Protein AF-A0A838DHP2-F1 (afdb_monomer)

pLDDT: mean 85.51, std 14.96, range [31.23, 98.62]

Foldseek 3Di:
DDAQLRVLLVCLQPVLVVQCVCVVVVNHPVLSNVLSVVLNVLLVCCCVPPVVNSSVRSSVSVCCLVPLQVVLQVVLVVCVVVVNLVVSLVSLVVCCNSDVPPSSVVVNVLSVQVVVCVVVVHDRDDDPPPPPDCPDPQDPDPLVLLVVLLVLLVVLQVQLCVQPHLQDVVSCVVQQWQALCCCVPVVPLCSLQRQLSRARDDVQSVVQNVLSVVLVSVLCSWQNNVLSNVQLRQLSSQLSVVQSVCVVVVNDDDGTGHHSQSSSLLSLLLLLLLLVVVCVPPVSVVSNVVSVVVLVVVLVVQVVHPPRDPSSNVSSNNSSNVSSVVGHTDPPPPD

Mean predicted aligned error: 9.08 Å

Secondary structure (DSSP, 8-state):
---HHHHHHHHHHHHHHHHHHHHHTTSS-TTHHHHHHHHHHHHHHHHHH-GGGHHHHHHHHHHHHHHHHHHHHHHHHHHHHTT-HHHHHHHHHHHHTT---HHHHHHHHHHHHHHHHHHTTPPPPPPTT-SS-----------HHHHHHHHHHHHHHHHHHHTT-TT-HHHHHHHT-B-HHHHHHH--TTHHHHGGG--SSHHHHHHHHHHHHHHHHHHHHHH-HHHHHHHHHHHHHHHHHHHHHHHHTTS---S-B--SHHHHHHHHHHHHHHHHTTTTSHHHHHHHHHHHHHHHHHHHHHHHSTT--HHHHHHHHHHHHHHHHH-PPPP----

Structure (mmCIF, N/CA/C/O backbone):
data_AF-A0A838DHP2-F1
#
_entry.id   AF-A0A838DHP2-F1
#
loop_
_atom_site.group_PDB
_atom_site.id
_atom_site.type_symbol
_atom_site.label_atom_id
_atom_site.label_alt_id
_atom_site.label_comp_id
_atom_site.label_asym_id
_atom_site.label_entity_id
_atom_site.label_seq_id
_atom_site.pdbx_PDB_ins_code
_atom_site.Cartn_x
_atom_site.Cartn_y
_atom_site.Cartn_z
_atom_site.occupancy
_atom_site.B_iso_or_equiv
_atom_site.auth_seq_id
_atom_site.auth_comp_id
_atom_site.auth_asym_id
_atom_site.auth_atom_id
_atom_site.pdbx_PDB_model_num
ATOM 1 N N . MET A 1 1 ? 10.747 18.864 -8.405 1.00 61.59 1 MET A N 1
ATOM 2 C CA . MET A 1 1 ? 9.986 17.702 -7.899 1.00 61.59 1 MET A CA 1
ATOM 3 C C . MET A 1 1 ? 10.652 17.191 -6.630 1.00 61.59 1 MET A C 1
ATOM 5 O O . MET A 1 1 ? 11.871 17.285 -6.558 1.00 61.59 1 MET A O 1
ATOM 9 N N . LEU A 1 2 ? 9.879 16.740 -5.637 1.00 76.69 2 LEU A N 1
ATOM 10 C CA . LEU A 1 2 ? 10.396 16.391 -4.308 1.00 76.69 2 LEU A CA 1
ATOM 11 C C . LEU A 1 2 ? 10.793 14.913 -4.236 1.00 76.69 2 LEU A C 1
ATOM 13 O O . LEU A 1 2 ? 10.072 14.064 -4.752 1.00 76.69 2 LEU A O 1
ATOM 17 N N . ASP A 1 3 ? 11.908 14.594 -3.582 1.00 83.81 3 ASP A N 1
ATOM 18 C CA . ASP A 1 3 ? 12.225 13.203 -3.244 1.00 83.81 3 ASP A CA 1
ATOM 19 C C . ASP A 1 3 ? 11.408 12.711 -2.027 1.00 83.81 3 ASP A C 1
ATOM 21 O O . ASP A 1 3 ? 10.765 13.488 -1.315 1.00 83.81 3 ASP A O 1
ATOM 25 N N . LEU A 1 4 ? 11.423 11.398 -1.770 1.00 81.25 4 LEU A N 1
ATOM 26 C CA . LEU A 1 4 ? 10.643 10.796 -0.682 1.00 81.25 4 LEU A CA 1
ATOM 27 C C . LEU A 1 4 ? 11.033 11.338 0.706 1.00 81.25 4 LEU A C 1
ATOM 29 O O . LEU A 1 4 ? 10.176 11.488 1.578 1.00 81.25 4 LEU A O 1
ATOM 33 N N . ASN A 1 5 ? 12.312 11.660 0.910 1.00 88.31 5 ASN A N 1
ATOM 34 C CA . ASN A 1 5 ? 12.798 12.233 2.160 1.00 88.31 5 ASN A CA 1
ATOM 35 C C . ASN A 1 5 ? 12.225 13.649 2.349 1.00 88.31 5 ASN A C 1
ATOM 37 O O . ASN A 1 5 ? 11.669 13.963 3.396 1.00 88.31 5 ASN A O 1
ATOM 41 N N . GLN A 1 6 ? 12.257 14.490 1.319 1.00 87.88 6 GLN A N 1
ATOM 42 C CA . GLN A 1 6 ? 11.676 15.832 1.343 1.00 87.88 6 GLN A CA 1
ATOM 43 C C . GLN A 1 6 ? 10.161 15.803 1.579 1.00 87.88 6 GLN A C 1
ATOM 45 O O . GLN A 1 6 ? 9.651 16.609 2.357 1.00 87.88 6 GLN A O 1
ATOM 50 N N . ILE A 1 7 ? 9.444 14.856 0.967 1.00 84.94 7 ILE A N 1
ATOM 51 C CA . ILE A 1 7 ? 7.996 14.692 1.166 1.00 84.94 7 ILE A CA 1
ATOM 52 C C . ILE A 1 7 ? 7.688 14.299 2.611 1.00 84.94 7 ILE A C 1
ATOM 54 O O . ILE A 1 7 ? 6.829 14.913 3.245 1.00 84.94 7 ILE A O 1
ATOM 58 N N . PHE A 1 8 ? 8.396 13.313 3.166 1.00 88.88 8 PHE A N 1
ATOM 59 C CA . PHE A 1 8 ? 8.192 12.918 4.559 1.00 88.88 8 PHE A CA 1
ATOM 60 C C . PHE A 1 8 ? 8.534 14.029 5.540 1.00 88.88 8 PHE A C 1
ATOM 62 O O . PHE A 1 8 ? 7.794 14.223 6.504 1.00 88.88 8 PHE A O 1
ATOM 69 N N . LEU A 1 9 ? 9.585 14.800 5.265 1.00 91.06 9 LEU A N 1
ATOM 70 C CA . LEU A 1 9 ? 9.921 15.969 6.065 1.00 91.06 9 LEU A CA 1
ATOM 71 C C . LEU A 1 9 ? 8.807 17.022 6.013 1.00 91.06 9 LEU A C 1
ATOM 73 O O . LEU A 1 9 ? 8.403 17.537 7.052 1.00 91.06 9 LEU A O 1
ATOM 77 N N . LEU A 1 10 ? 8.279 17.313 4.821 1.00 89.31 10 LEU A N 1
ATOM 78 C CA . LEU A 1 10 ? 7.192 18.273 4.631 1.00 89.31 10 LEU A CA 1
ATOM 79 C C . LEU A 1 10 ? 5.933 17.841 5.394 1.00 89.31 10 LEU A C 1
ATOM 81 O O . LEU A 1 10 ? 5.343 18.641 6.119 1.00 89.31 10 LEU A O 1
ATOM 85 N N . ILE A 1 11 ? 5.549 16.567 5.279 1.00 86.88 11 ILE A N 1
ATOM 86 C CA . ILE A 1 11 ? 4.404 15.998 5.999 1.00 86.88 11 ILE A CA 1
ATOM 87 C C . ILE A 1 11 ? 4.631 16.077 7.515 1.00 86.88 11 ILE A C 1
ATOM 89 O O . ILE A 1 11 ? 3.736 16.516 8.240 1.00 86.88 11 ILE A O 1
ATOM 93 N N . ALA A 1 12 ? 5.819 15.695 7.991 1.00 91.19 12 ALA A N 1
ATOM 94 C CA . ALA A 1 12 ? 6.177 15.716 9.408 1.00 91.19 12 ALA A CA 1
ATOM 95 C C . ALA A 1 12 ? 6.344 17.134 9.977 1.00 91.19 12 ALA A C 1
ATOM 97 O O . ALA A 1 12 ? 6.248 17.312 11.186 1.00 91.19 12 ALA A O 1
ATOM 98 N N . ALA A 1 13 ? 6.549 18.150 9.140 1.00 91.62 13 ALA A N 1
ATOM 99 C CA . ALA A 1 13 ? 6.559 19.546 9.562 1.00 91.62 13 ALA A CA 1
ATOM 100 C C . ALA A 1 13 ? 5.143 20.145 9.566 1.00 91.62 13 ALA A C 1
ATOM 102 O O . ALA A 1 13 ? 4.687 20.688 10.573 1.00 91.62 13 ALA A O 1
ATOM 103 N N . ILE A 1 14 ? 4.414 20.019 8.453 1.00 90.94 14 ILE A N 1
ATOM 104 C CA . ILE A 1 14 ? 3.120 20.683 8.257 1.00 90.94 14 ILE A CA 1
ATOM 105 C C . ILE A 1 14 ? 2.018 20.021 9.084 1.00 90.94 14 ILE A C 1
ATOM 107 O O . ILE A 1 14 ? 1.252 20.714 9.752 1.00 90.94 14 ILE A O 1
ATOM 111 N N . SER A 1 15 ? 1.910 18.689 9.057 1.00 89.00 15 SER A N 1
ATOM 112 C CA . SER A 1 15 ? 0.785 18.000 9.697 1.00 89.00 15 SER A CA 1
ATOM 113 C C . SER A 1 15 ? 0.759 18.204 11.221 1.00 89.00 15 SER A C 1
ATOM 115 O O . SER A 1 15 ? -0.310 18.554 11.735 1.00 89.00 15 SER A O 1
ATOM 117 N N . PRO A 1 16 ? 1.884 18.081 11.954 1.00 89.12 16 PRO A N 1
ATOM 118 C CA . PRO A 1 16 ? 1.925 18.412 13.375 1.00 89.12 16 PRO A CA 1
ATOM 119 C C . PRO A 1 16 ? 1.721 19.901 13.653 1.00 89.12 16 PRO A C 1
ATOM 121 O O . PRO A 1 16 ? 1.050 20.232 14.626 1.00 89.12 16 PRO A O 1
ATOM 124 N N . ALA A 1 17 ? 2.228 20.807 12.807 1.00 90.38 17 ALA A N 1
ATOM 1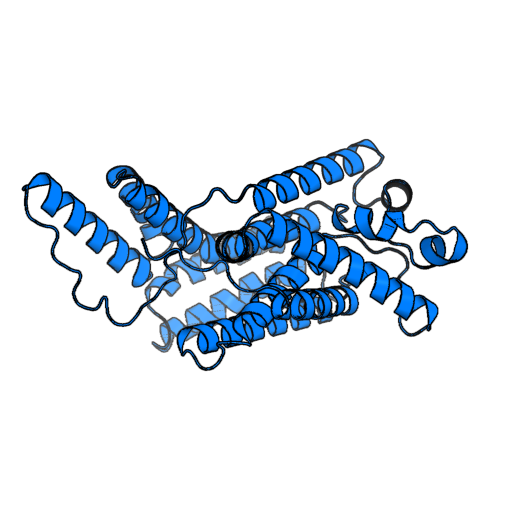25 C CA . ALA A 1 17 ? 2.019 22.247 12.979 1.00 90.38 17 ALA A CA 1
ATOM 126 C C . ALA A 1 17 ? 0.536 22.637 12.849 1.00 90.38 17 ALA A C 1
ATOM 128 O O . ALA A 1 17 ? 0.009 23.365 13.693 1.00 90.38 17 ALA A O 1
ATOM 129 N N . ILE A 1 18 ? -0.170 22.092 11.851 1.00 88.31 18 ILE A N 1
ATOM 130 C CA . ILE A 1 18 ? -1.622 22.267 11.703 1.00 88.31 18 ILE A CA 1
ATOM 131 C C . ILE A 1 18 ? -2.346 21.709 12.927 1.00 88.31 18 ILE A C 1
ATOM 133 O O . ILE A 1 18 ? -3.234 22.365 13.468 1.00 88.31 18 ILE A O 1
ATOM 137 N N . LEU A 1 19 ? -1.969 20.514 13.388 1.00 86.50 19 LEU A N 1
ATOM 138 C CA . LEU A 1 19 ? -2.592 19.904 14.558 1.00 86.50 19 LEU A CA 1
ATOM 139 C C . LEU A 1 19 ? -2.368 20.744 15.822 1.00 86.50 19 LEU A C 1
ATOM 141 O O . LEU A 1 19 ? -3.307 20.968 16.586 1.00 86.50 19 LEU A O 1
ATOM 145 N N . LEU A 1 20 ? -1.154 21.262 16.014 1.00 88.44 20 LEU A N 1
ATOM 146 C CA . LEU A 1 20 ? -0.812 22.166 17.107 1.00 88.44 20 LEU A CA 1
ATOM 147 C C . LEU A 1 20 ? -1.677 23.432 17.050 1.00 88.44 20 LEU A C 1
ATOM 149 O O . LEU A 1 20 ? -2.305 23.788 18.048 1.00 88.44 20 LEU A O 1
ATOM 153 N N . PHE A 1 21 ? -1.816 24.042 15.872 1.00 88.50 21 PHE A N 1
ATOM 154 C CA . PHE A 1 21 ? -2.692 25.194 15.661 1.00 88.50 21 PHE A CA 1
ATOM 155 C C . PHE A 1 21 ? -4.169 24.880 15.960 1.00 88.50 21 PHE A C 1
ATOM 157 O O . PHE A 1 21 ? -4.837 25.634 16.671 1.00 88.50 21 PHE A O 1
ATOM 164 N N . GLN A 1 22 ? -4.680 23.733 15.499 1.00 85.69 22 GLN A N 1
ATOM 165 C CA . GLN A 1 22 ? -6.046 23.283 15.792 1.00 85.69 22 GLN A CA 1
ATOM 166 C C . GLN A 1 22 ? -6.271 23.071 17.291 1.00 85.69 22 GLN A C 1
ATOM 168 O O . GLN A 1 22 ? -7.336 23.419 17.805 1.00 85.69 22 GLN A O 1
ATOM 173 N N . THR A 1 23 ? -5.281 22.536 18.014 1.00 87.06 23 THR A N 1
ATOM 174 C CA . THR A 1 23 ? -5.397 22.398 19.470 1.00 87.06 23 THR A CA 1
ATOM 175 C C . THR A 1 23 ? -5.430 23.751 20.173 1.00 87.06 23 THR A C 1
ATOM 177 O O . THR A 1 23 ? -6.076 23.880 21.211 1.00 87.06 23 THR A O 1
ATOM 180 N N . TRP A 1 24 ? -4.730 24.761 19.649 1.00 86.00 24 TRP A N 1
ATOM 181 C CA . TRP A 1 24 ? -4.715 26.101 20.231 1.00 86.00 24 TRP A CA 1
ATOM 182 C C . TRP A 1 24 ? -6.053 26.812 20.020 1.00 86.00 24 TRP A C 1
ATOM 184 O O . TRP A 1 24 ? -6.579 27.406 20.956 1.00 86.00 24 TRP A O 1
ATOM 194 N N . ARG A 1 25 ? -6.670 26.623 18.847 1.00 89.00 25 ARG A N 1
ATOM 195 C CA . ARG A 1 25 ? -8.035 27.081 18.538 1.00 89.00 25 ARG A CA 1
ATOM 196 C C . ARG A 1 25 ? -9.155 26.295 19.233 1.00 89.00 25 ARG A C 1
ATOM 198 O O . ARG A 1 25 ? -10.323 26.580 18.996 1.00 89.00 25 ARG A O 1
ATOM 205 N N . GLY A 1 26 ? -8.830 25.283 20.038 1.00 83.94 26 GLY A N 1
ATOM 206 C CA . GLY A 1 26 ? -9.820 24.421 20.695 1.00 83.94 26 GLY A CA 1
ATOM 207 C C . GLY A 1 26 ? -10.569 23.467 19.751 1.00 83.94 26 GLY A C 1
ATOM 208 O O . GLY A 1 26 ? -11.473 22.765 20.192 1.00 83.94 26 GLY A O 1
ATOM 209 N N . ALA A 1 27 ? -10.184 23.398 18.472 1.00 77.44 27 ALA A N 1
ATOM 210 C CA . ALA A 1 27 ? -10.787 22.514 17.471 1.00 77.44 27 ALA A CA 1
ATOM 211 C C . ALA A 1 27 ? -10.293 21.058 17.579 1.00 77.44 27 ALA A C 1
ATOM 213 O O . ALA A 1 27 ? -10.953 20.134 17.106 1.00 77.44 27 ALA A O 1
ATOM 214 N N . ALA A 1 28 ? -9.136 20.845 18.210 1.00 75.88 28 ALA A N 1
ATOM 215 C CA . ALA A 1 28 ? -8.575 19.532 18.498 1.00 75.88 28 ALA A CA 1
ATOM 216 C C . ALA A 1 28 ? -8.224 19.400 19.984 1.00 75.88 28 ALA A C 1
ATOM 218 O O . ALA A 1 28 ? -7.994 20.381 20.691 1.00 75.88 28 ALA A O 1
ATOM 219 N N . SER A 1 29 ? -8.177 18.161 20.469 1.00 75.56 29 SER A N 1
ATOM 220 C CA . SER A 1 29 ? -7.963 17.902 21.889 1.00 75.56 29 SER A CA 1
ATOM 221 C C . SER A 1 29 ? -6.569 18.356 22.366 1.00 75.56 29 SER A C 1
ATOM 223 O O . SER A 1 29 ? -5.582 18.042 21.696 1.00 75.56 29 SER A O 1
ATOM 225 N N . PRO A 1 30 ? -6.443 18.990 23.552 1.00 78.75 30 PRO A N 1
ATOM 226 C CA . PRO A 1 30 ? -5.178 19.536 24.059 1.00 78.75 30 PRO A CA 1
ATOM 227 C C . PRO A 1 30 ? -4.023 18.534 24.157 1.00 78.75 30 PRO A C 1
ATOM 229 O O . PRO A 1 30 ? -2.866 18.922 24.057 1.00 78.75 30 PRO A O 1
ATOM 232 N N . HIS A 1 31 ? -4.310 17.238 24.306 1.00 75.56 31 HIS A N 1
ATOM 233 C CA . HIS A 1 31 ? -3.274 16.202 24.364 1.00 75.56 31 HIS A CA 1
ATOM 234 C C . HIS A 1 31 ? -2.469 16.037 23.074 1.00 75.56 31 HIS A C 1
ATOM 236 O O . HIS A 1 31 ? -1.385 15.468 23.108 1.00 75.56 31 HIS A O 1
ATOM 242 N N . TRP A 1 32 ? -2.975 16.517 21.936 1.00 78.94 32 TRP A N 1
ATOM 243 C CA . TRP A 1 32 ? -2.216 16.487 20.691 1.00 78.94 32 TRP A CA 1
ATOM 244 C C . TRP A 1 32 ? -1.093 17.528 20.659 1.00 78.94 32 TRP A C 1
ATOM 246 O O . TRP A 1 32 ? -0.197 17.408 19.830 1.00 78.94 32 TRP A O 1
ATOM 256 N N . ARG A 1 33 ? -1.086 18.499 21.587 1.00 85.69 33 ARG A N 1
ATOM 257 C CA . ARG A 1 33 ? -0.028 19.516 21.699 1.00 85.69 33 ARG A CA 1
ATOM 258 C C . ARG A 1 33 ? 1.332 18.895 21.957 1.00 85.69 33 ARG A C 1
ATOM 260 O O . ARG A 1 33 ? 2.278 19.192 21.241 1.00 85.69 33 ARG A O 1
ATOM 267 N N . THR A 1 34 ? 1.426 18.023 22.958 1.00 83.75 34 THR A N 1
ATOM 268 C CA . THR A 1 34 ? 2.698 17.405 23.355 1.00 83.75 34 THR A CA 1
ATOM 269 C C . THR A 1 34 ? 3.244 16.505 22.253 1.00 83.75 34 THR A C 1
ATOM 271 O O . THR A 1 34 ? 4.419 16.605 21.916 1.00 83.75 34 THR A O 1
ATOM 274 N N . ALA A 1 35 ? 2.384 15.692 21.634 1.00 84.31 35 ALA A N 1
ATOM 275 C CA . ALA A 1 35 ? 2.761 14.844 20.505 1.00 84.31 35 ALA A CA 1
ATOM 276 C C . ALA A 1 35 ? 3.220 15.669 19.290 1.00 84.31 35 ALA A C 1
ATOM 278 O O . ALA A 1 35 ? 4.246 15.357 18.690 1.00 84.31 35 ALA A O 1
ATOM 279 N N . ALA A 1 36 ? 2.498 16.742 18.947 1.00 88.62 36 ALA A N 1
ATOM 280 C CA . ALA A 1 36 ? 2.865 17.609 17.833 1.00 88.62 36 ALA A CA 1
ATOM 281 C C . ALA A 1 36 ? 4.190 18.348 18.083 1.00 88.62 36 ALA A C 1
ATOM 283 O O . ALA A 1 36 ? 5.053 18.362 17.209 1.00 88.62 36 ALA A O 1
ATOM 284 N N . LEU A 1 37 ? 4.383 18.903 19.285 1.00 91.25 37 LEU A N 1
ATOM 285 C CA . LEU A 1 37 ? 5.630 19.570 19.676 1.00 91.25 37 LEU A CA 1
ATOM 286 C C . LEU A 1 37 ? 6.821 18.612 19.652 1.00 91.25 37 LEU A C 1
ATOM 288 O O . LEU A 1 37 ? 7.875 18.974 19.139 1.00 91.25 37 LEU A O 1
ATOM 292 N N . PHE A 1 38 ? 6.650 17.385 20.150 1.00 90.94 38 PHE A N 1
ATOM 293 C CA . PHE A 1 38 ? 7.690 16.361 20.082 1.00 90.94 38 PHE A CA 1
ATOM 294 C C . PHE A 1 38 ? 8.130 16.102 18.637 1.00 90.94 38 PHE A C 1
ATOM 296 O O . PHE A 1 38 ? 9.323 16.076 18.354 1.00 90.94 38 PHE A O 1
ATOM 303 N N . VAL A 1 39 ? 7.186 15.970 17.702 1.00 92.06 39 VAL A N 1
ATOM 304 C CA . VAL A 1 39 ? 7.520 15.716 16.291 1.00 92.06 39 VAL A CA 1
ATOM 305 C C . VAL A 1 39 ? 8.225 16.914 15.673 1.00 92.06 39 VAL A C 1
ATOM 307 O O . VAL A 1 39 ? 9.218 16.728 14.982 1.00 92.06 39 VAL A O 1
ATOM 310 N N . LEU A 1 40 ? 7.775 18.137 15.960 1.00 94.12 40 LEU A N 1
ATOM 311 C CA . LEU A 1 40 ? 8.433 19.354 15.476 1.00 94.12 40 LEU A CA 1
ATOM 312 C C . LEU A 1 40 ? 9.861 19.500 16.031 1.00 94.12 40 LEU A C 1
ATOM 314 O O . LEU A 1 40 ? 10.758 19.922 15.304 1.00 94.12 40 LEU A O 1
ATOM 318 N N . LEU A 1 41 ? 10.101 19.088 17.280 1.00 95.44 41 LEU A N 1
ATOM 319 C CA . LEU A 1 41 ? 11.450 19.005 17.849 1.00 95.44 41 LEU A CA 1
ATOM 320 C C . LEU A 1 41 ? 12.306 17.964 17.119 1.00 95.44 41 LEU A C 1
ATOM 322 O O . LEU A 1 41 ? 13.452 18.253 16.781 1.00 95.44 41 LEU A O 1
ATOM 326 N N . VAL A 1 42 ? 11.751 16.783 16.822 1.00 94.75 42 VAL A N 1
ATOM 327 C CA . VAL A 1 42 ? 12.437 15.752 16.024 1.00 94.75 42 VAL A CA 1
ATOM 328 C C . VAL A 1 42 ? 12.740 16.261 14.614 1.00 94.75 42 VAL A C 1
ATOM 330 O O . VAL A 1 42 ? 13.841 16.032 14.128 1.00 94.75 42 VAL A O 1
ATOM 333 N N . VAL A 1 43 ? 11.818 16.986 13.971 1.00 95.50 43 VAL A N 1
ATOM 334 C CA . VAL A 1 43 ? 12.045 17.644 12.672 1.00 95.50 43 VAL A CA 1
ATOM 335 C C . VAL A 1 43 ? 13.234 18.600 12.764 1.00 95.50 43 VAL A C 1
ATOM 337 O O . VAL A 1 43 ? 14.153 18.494 11.955 1.00 95.50 43 VAL A O 1
ATOM 340 N N . GLY A 1 44 ? 13.251 19.490 13.763 1.00 93.94 44 GLY A N 1
ATOM 341 C CA . GLY A 1 44 ? 14.342 20.446 13.965 1.00 93.94 44 GLY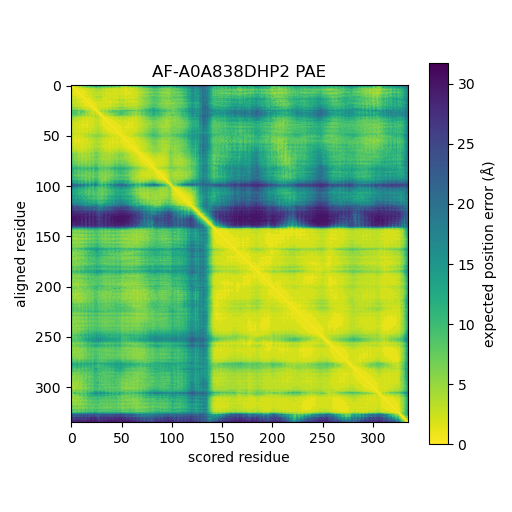 A CA 1
ATOM 342 C C . GLY A 1 44 ? 15.687 19.760 14.214 1.00 93.94 44 GLY A C 1
ATOM 343 O O . GLY A 1 44 ? 16.665 20.052 13.529 1.00 93.94 44 GLY A O 1
ATOM 344 N N . ALA A 1 45 ? 15.734 18.795 15.134 1.00 95.25 45 ALA A N 1
ATOM 345 C CA . ALA A 1 45 ? 16.952 18.051 15.446 1.00 95.25 45 ALA A CA 1
ATOM 346 C C . ALA A 1 45 ? 17.451 17.233 14.244 1.00 95.25 45 ALA A C 1
ATOM 348 O O . ALA A 1 45 ? 18.631 17.286 13.904 1.00 95.25 45 ALA A O 1
ATOM 349 N N . ALA A 1 46 ? 16.562 16.513 13.558 1.00 95.00 46 ALA A N 1
ATOM 350 C CA . ALA A 1 46 ? 16.940 15.714 12.401 1.00 95.00 46 ALA A CA 1
ATOM 351 C C . ALA A 1 46 ? 17.412 16.599 11.236 1.00 95.00 46 ALA A C 1
ATOM 353 O O . ALA A 1 46 ? 18.364 16.240 10.549 1.00 95.00 46 ALA A O 1
ATOM 354 N N . TRP A 1 47 ? 16.816 17.779 11.045 1.00 94.75 47 TRP A N 1
ATOM 355 C CA . TRP A 1 47 ? 17.281 18.749 10.053 1.00 94.75 47 TRP A CA 1
ATOM 356 C C . TRP A 1 47 ? 18.678 19.297 10.368 1.00 94.75 47 TRP A C 1
ATOM 358 O O . TRP A 1 47 ? 19.491 19.434 9.454 1.00 94.75 47 TRP A O 1
ATOM 368 N N . LEU A 1 48 ? 18.966 19.578 11.643 1.00 95.56 48 LEU A N 1
ATOM 369 C CA . LEU A 1 48 ? 20.255 20.117 12.088 1.00 95.56 48 LEU A CA 1
ATOM 370 C C . LEU A 1 48 ? 21.378 19.072 12.061 1.00 95.56 48 LEU A C 1
ATOM 372 O O . LEU A 1 48 ? 22.477 19.375 11.604 1.00 95.56 48 LEU A O 1
ATOM 376 N N . PHE A 1 49 ? 21.110 17.850 12.529 1.00 96.31 49 PHE A N 1
ATOM 377 C CA . PHE A 1 49 ? 22.153 16.847 12.785 1.00 96.31 49 PHE A CA 1
ATOM 378 C C . PHE A 1 49 ? 22.182 15.690 11.778 1.00 96.31 49 PHE A C 1
ATOM 380 O O . PHE A 1 49 ? 23.185 14.992 11.678 1.00 96.31 49 PHE A O 1
ATOM 387 N N . ALA A 1 50 ? 21.103 15.464 11.025 1.00 93.81 50 ALA A N 1
ATOM 388 C CA . ALA A 1 50 ? 20.958 14.315 10.128 1.00 93.81 50 ALA A CA 1
ATOM 389 C C . ALA A 1 50 ? 20.214 14.688 8.835 1.00 93.81 50 ALA A C 1
ATOM 391 O O . ALA A 1 50 ? 19.349 13.948 8.367 1.00 93.81 50 ALA A O 1
ATOM 392 N N . ARG A 1 51 ? 20.551 15.844 8.246 1.00 91.94 51 ARG A N 1
ATOM 393 C CA . ARG A 1 51 ? 19.827 16.452 7.114 1.00 91.94 51 ARG A CA 1
ATOM 394 C C . ARG A 1 51 ? 19.489 15.489 5.958 1.00 91.94 51 ARG A C 1
ATOM 396 O O . ARG A 1 51 ? 18.337 15.513 5.521 1.00 91.94 51 ARG A O 1
ATOM 403 N N . PRO A 1 52 ? 20.394 14.596 5.498 1.00 92.62 52 PRO A N 1
ATOM 404 C CA . PRO A 1 52 ? 20.074 13.636 4.431 1.00 92.62 52 PRO A CA 1
ATOM 405 C C . PRO A 1 52 ? 18.975 12.625 4.796 1.00 92.62 52 PRO A C 1
ATOM 407 O O . PRO A 1 52 ? 18.311 12.097 3.913 1.00 92.62 52 PRO A O 1
ATOM 410 N N . TRP A 1 53 ? 18.755 12.383 6.089 1.00 91.38 53 TRP A N 1
ATOM 411 C CA . TRP A 1 53 ? 17.790 11.418 6.628 1.00 91.38 53 TRP A CA 1
ATOM 412 C C . TRP A 1 53 ? 16.627 12.084 7.368 1.00 91.38 53 TRP A C 1
ATOM 414 O O . TRP A 1 53 ? 15.772 11.394 7.930 1.00 91.38 53 TRP A O 1
ATOM 424 N N . ALA A 1 54 ? 16.590 13.419 7.396 1.00 93.19 54 ALA A N 1
ATOM 425 C CA . ALA A 1 54 ? 15.701 14.177 8.265 1.00 93.19 54 ALA A CA 1
ATOM 426 C C . ALA A 1 54 ? 14.226 13.829 8.054 1.00 93.19 54 ALA A C 1
ATOM 428 O O . ALA A 1 54 ? 13.475 13.700 9.020 1.00 93.19 54 ALA A O 1
ATOM 429 N N . GLY A 1 55 ? 13.814 13.629 6.804 1.00 90.81 55 GLY A N 1
ATOM 430 C CA . GLY A 1 55 ? 12.458 13.240 6.456 1.00 90.81 55 GLY A CA 1
ATOM 431 C C . GLY A 1 55 ? 12.099 11.827 6.871 1.00 90.81 55 GLY A C 1
ATOM 432 O O . GLY A 1 55 ? 11.040 11.623 7.451 1.00 90.81 55 GLY A O 1
ATOM 433 N N . PHE A 1 56 ? 12.979 10.852 6.653 1.00 91.62 56 PHE A N 1
ATOM 434 C CA . PHE A 1 56 ? 12.736 9.483 7.117 1.00 91.62 56 PHE A CA 1
ATOM 435 C C . PHE A 1 56 ? 12.637 9.398 8.645 1.00 91.62 56 PHE A C 1
ATOM 437 O O . PHE A 1 56 ? 11.746 8.726 9.162 1.00 91.62 56 PHE A O 1
ATOM 444 N N . ILE A 1 57 ? 13.502 10.116 9.368 1.00 92.00 57 ILE A N 1
ATOM 445 C CA . ILE A 1 57 ? 13.496 10.152 10.837 1.00 92.00 57 ILE A CA 1
ATOM 446 C C . ILE A 1 57 ? 12.213 10.816 11.351 1.00 92.00 57 ILE A C 1
ATOM 448 O O . ILE A 1 57 ? 11.482 10.233 12.153 1.00 92.00 57 ILE A O 1
ATOM 452 N N . SER A 1 58 ? 11.918 12.027 10.875 1.00 93.00 58 SER A N 1
ATOM 453 C CA . SER A 1 58 ? 10.762 12.802 11.339 1.00 93.00 58 SER A CA 1
ATOM 454 C C . SER A 1 58 ? 9.427 12.217 10.878 1.00 93.00 58 SER A C 1
ATOM 456 O O . SER A 1 58 ? 8.502 12.089 11.680 1.00 93.00 58 SER A O 1
ATOM 458 N N . GLY A 1 59 ? 9.336 11.780 9.622 1.00 89.00 59 GLY A N 1
ATOM 459 C CA . GLY A 1 59 ? 8.190 11.059 9.077 1.00 89.00 59 GLY A CA 1
ATOM 460 C C . GLY A 1 59 ? 7.951 9.741 9.805 1.00 89.00 59 GLY A C 1
ATOM 461 O O . GLY A 1 59 ? 6.815 9.448 10.172 1.00 89.00 59 GLY A O 1
ATOM 462 N N . GLY A 1 60 ? 9.011 8.985 10.108 1.00 87.44 60 GLY A N 1
ATOM 463 C CA . GLY A 1 60 ? 8.931 7.777 10.928 1.00 87.44 60 GLY A CA 1
ATOM 464 C C . GLY A 1 60 ? 8.384 8.060 12.328 1.00 87.44 60 GLY A C 1
ATOM 465 O O . GLY A 1 60 ? 7.436 7.403 12.757 1.00 87.44 60 GLY A O 1
ATOM 466 N N . ALA A 1 61 ? 8.908 9.080 13.015 1.00 88.94 61 ALA A N 1
ATOM 467 C CA . ALA A 1 61 ? 8.400 9.504 14.320 1.00 88.94 61 ALA A CA 1
ATOM 468 C C . ALA A 1 61 ? 6.916 9.908 14.259 1.00 88.94 61 ALA A C 1
ATOM 470 O O . ALA A 1 61 ? 6.128 9.523 15.128 1.00 88.94 61 ALA A O 1
ATOM 471 N N . TRP A 1 62 ? 6.515 10.630 13.207 1.00 89.81 62 TRP A N 1
ATOM 472 C CA . TRP A 1 62 ? 5.127 11.035 13.008 1.00 89.81 62 TRP A CA 1
ATOM 473 C C . TRP A 1 62 ? 4.193 9.849 12.758 1.00 89.81 62 TRP A C 1
ATOM 475 O O . TRP A 1 62 ? 3.160 9.721 13.417 1.00 89.81 62 TRP A O 1
ATOM 485 N N . LEU A 1 63 ? 4.577 8.934 11.866 1.00 85.12 63 LEU A N 1
ATOM 486 C CA . LEU A 1 63 ? 3.823 7.712 11.588 1.00 85.12 63 LEU A CA 1
ATOM 487 C C . LEU A 1 63 ? 3.687 6.844 12.842 1.00 85.12 63 LEU A C 1
ATOM 489 O O . LEU A 1 63 ? 2.592 6.372 13.146 1.00 85.12 63 LEU A O 1
ATOM 493 N N . LEU A 1 64 ? 4.759 6.673 13.617 1.00 84.31 64 LEU A N 1
ATOM 494 C CA . LEU A 1 64 ? 4.695 5.934 14.876 1.00 84.31 64 LEU A CA 1
ATOM 495 C C . LEU A 1 64 ? 3.668 6.556 15.828 1.00 84.31 64 LEU A C 1
ATOM 497 O O . LEU A 1 64 ? 2.836 5.835 16.372 1.00 84.31 64 LEU A O 1
ATOM 501 N N . LEU A 1 65 ? 3.639 7.880 15.973 1.00 83.56 65 LEU A N 1
ATOM 502 C CA . LEU A 1 65 ? 2.658 8.548 16.833 1.00 83.56 65 LEU A CA 1
ATOM 503 C C . LEU A 1 65 ? 1.214 8.438 16.329 1.00 83.56 65 LEU A C 1
ATOM 505 O O . LEU A 1 65 ? 0.299 8.311 17.144 1.00 83.56 65 LEU A O 1
ATOM 509 N N . LEU A 1 66 ? 0.993 8.449 15.013 1.00 80.75 66 LEU A N 1
ATOM 510 C CA . LEU A 1 66 ? -0.344 8.293 14.435 1.00 80.75 66 LEU A CA 1
ATOM 511 C C . LEU A 1 66 ? -0.868 6.855 14.544 1.00 80.75 66 LEU A C 1
ATOM 513 O O . LEU A 1 66 ? -2.050 6.638 14.822 1.00 80.75 66 LEU A O 1
ATOM 517 N N . PHE A 1 67 ? -0.002 5.864 14.329 1.00 80.12 67 PHE A N 1
ATOM 518 C CA . PHE A 1 67 ? -0.428 4.483 14.108 1.00 80.12 67 PHE A CA 1
ATOM 519 C C . PHE A 1 67 ? -0.193 3.551 15.296 1.00 80.12 67 PHE A C 1
ATOM 521 O O . PHE A 1 67 ? -1.009 2.651 15.511 1.00 80.12 67 PHE A O 1
ATOM 528 N N . LEU A 1 68 ? 0.848 3.767 16.106 1.00 80.75 68 LEU A N 1
ATOM 529 C CA . LEU A 1 68 ? 1.138 2.933 17.279 1.00 80.75 68 LEU A CA 1
ATOM 530 C C . LEU A 1 68 ? -0.017 2.907 18.301 1.00 80.75 68 LEU A C 1
ATOM 532 O O . LEU A 1 68 ? -0.343 1.826 18.796 1.00 80.75 68 LEU A O 1
ATOM 536 N N . PRO A 1 69 ? -0.719 4.022 18.591 1.00 77.00 69 PRO A N 1
ATOM 537 C CA . PRO A 1 69 ? -1.886 3.980 19.470 1.00 77.00 69 PRO A CA 1
ATOM 538 C C . PRO A 1 69 ? -3.037 3.159 18.883 1.00 77.00 69 PRO A C 1
ATOM 540 O O . PRO A 1 69 ? -3.703 2.409 19.599 1.00 77.00 69 PRO A O 1
ATOM 543 N N . ALA A 1 70 ? -3.266 3.271 17.571 1.00 76.38 70 ALA A N 1
ATOM 544 C CA . ALA A 1 70 ? -4.329 2.549 16.883 1.00 76.38 70 ALA A CA 1
ATOM 545 C C . ALA A 1 70 ? -4.056 1.037 16.845 1.00 76.38 70 ALA A C 1
ATOM 547 O O . ALA A 1 70 ? -4.970 0.238 17.071 1.00 76.38 70 ALA A O 1
ATOM 548 N N . THR A 1 71 ? -2.809 0.628 16.594 1.00 77.94 71 THR A N 1
ATOM 549 C CA . THR A 1 71 ? -2.409 -0.786 16.612 1.00 77.94 71 THR A CA 1
ATOM 550 C C . THR A 1 71 ? -2.442 -1.356 18.027 1.00 77.94 71 THR A C 1
ATOM 552 O O . THR A 1 71 ? -2.998 -2.439 18.226 1.00 77.94 71 THR A O 1
ATOM 555 N N . ALA A 1 72 ? -1.953 -0.617 19.027 1.00 78.44 72 ALA A N 1
ATOM 556 C CA . ALA A 1 72 ? -2.011 -1.029 20.427 1.00 78.44 72 ALA A CA 1
ATOM 557 C C . ALA A 1 72 ? -3.451 -1.184 20.933 1.00 78.44 72 ALA A C 1
ATOM 559 O O . ALA A 1 72 ? -3.746 -2.163 21.618 1.00 78.44 72 ALA A O 1
ATOM 560 N N . LEU A 1 73 ? -4.367 -0.288 20.545 1.00 79.00 73 LEU A N 1
ATOM 561 C CA . LEU A 1 73 ? -5.792 -0.413 20.859 1.00 79.00 73 LEU A CA 1
ATOM 562 C C . LEU A 1 73 ? -6.414 -1.658 20.208 1.00 79.00 73 LEU A C 1
ATOM 564 O O . LEU A 1 73 ? -7.126 -2.414 20.865 1.00 79.00 73 LEU A O 1
ATOM 568 N N . ARG A 1 74 ? -6.120 -1.929 18.928 1.00 77.56 74 ARG A N 1
ATOM 569 C CA . ARG A 1 74 ? -6.588 -3.162 18.265 1.00 77.56 74 ARG A CA 1
ATOM 570 C C . ARG A 1 74 ? -6.052 -4.411 18.967 1.00 77.56 74 ARG A C 1
ATOM 572 O O . ARG A 1 74 ? -6.801 -5.365 19.186 1.00 77.56 74 ARG A O 1
ATOM 579 N N . LYS A 1 75 ? -4.770 -4.403 19.345 1.00 79.94 75 LYS A N 1
ATOM 580 C CA . LYS A 1 75 ? -4.129 -5.535 20.017 1.00 79.94 75 LYS A CA 1
ATOM 581 C C . LYS A 1 75 ? -4.656 -5.738 21.433 1.00 79.94 75 LYS A C 1
ATOM 583 O O . LYS A 1 75 ? -4.851 -6.882 21.839 1.00 79.94 75 LYS A O 1
ATOM 588 N N . SER A 1 76 ? -4.921 -4.668 22.179 1.00 79.75 76 SER A N 1
ATOM 589 C CA . SER A 1 76 ? -5.486 -4.776 23.525 1.00 79.75 76 SER A CA 1
ATOM 590 C C . SER A 1 76 ? -6.888 -5.387 23.488 1.00 79.75 76 SER A C 1
ATOM 592 O O . SER A 1 76 ? -7.146 -6.308 24.260 1.00 79.75 76 SER A O 1
ATOM 594 N N . ILE A 1 77 ? -7.733 -4.997 22.523 1.00 78.19 77 ILE A N 1
ATOM 595 C CA . ILE A 1 77 ? -9.038 -5.631 22.271 1.00 78.19 77 ILE A CA 1
ATOM 596 C C . ILE A 1 77 ? -8.873 -7.133 21.993 1.00 78.19 77 ILE A C 1
ATOM 598 O O . ILE A 1 77 ? -9.583 -7.956 22.570 1.00 78.19 77 ILE A O 1
ATOM 602 N N . GLU A 1 78 ? -7.929 -7.520 21.128 1.00 75.44 78 GLU A N 1
ATOM 603 C CA . GLU A 1 78 ? -7.662 -8.934 20.822 1.00 75.44 78 GLU A CA 1
ATOM 604 C C . GLU A 1 78 ? -7.236 -9.724 22.067 1.00 75.44 78 GLU A C 1
ATOM 606 O O . GLU A 1 78 ? -7.714 -10.834 22.311 1.00 75.44 78 GLU A O 1
ATOM 611 N N . VAL A 1 79 ? -6.329 -9.161 22.861 1.00 78.44 79 VAL A N 1
ATOM 612 C CA . VAL A 1 79 ? -5.789 -9.807 24.059 1.00 78.44 79 VAL A CA 1
ATOM 613 C C . VAL A 1 79 ? -6.858 -9.919 25.151 1.00 78.44 79 VAL A C 1
ATOM 615 O O . VAL A 1 79 ? -6.967 -10.979 25.771 1.00 78.44 79 VAL A O 1
ATOM 618 N N . ALA A 1 80 ? -7.684 -8.885 25.331 1.00 77.94 80 ALA A N 1
ATOM 619 C CA . ALA A 1 80 ? -8.816 -8.888 26.257 1.00 77.94 80 ALA A CA 1
ATOM 620 C C . ALA A 1 80 ? -9.846 -9.965 25.882 1.00 77.94 80 ALA A C 1
ATOM 622 O O . ALA A 1 80 ? -10.307 -10.707 26.743 1.00 77.94 80 ALA A O 1
ATOM 623 N N . ARG A 1 81 ? -10.128 -10.151 24.585 1.00 74.94 81 ARG A N 1
ATOM 624 C CA . ARG A 1 81 ? -11.029 -11.216 24.100 1.00 74.94 81 ARG A CA 1
ATOM 625 C C . ARG A 1 81 ? -10.523 -12.630 24.354 1.00 74.94 81 ARG A C 1
ATOM 627 O O . ARG A 1 81 ? -11.324 -13.555 24.390 1.00 74.94 81 ARG A O 1
ATOM 634 N N . ARG A 1 82 ? -9.213 -12.807 24.537 1.00 77.50 82 ARG A N 1
ATOM 635 C CA . ARG A 1 82 ? -8.605 -14.081 24.959 1.00 77.50 82 ARG A CA 1
ATOM 636 C C 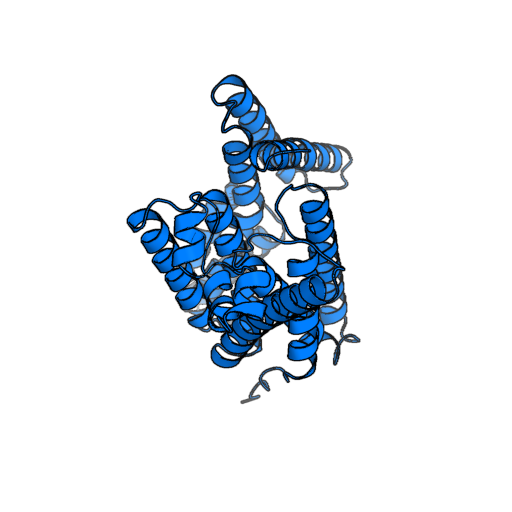. ARG A 1 82 ? -8.556 -14.233 26.486 1.00 77.50 82 ARG A C 1
ATOM 638 O O . ARG A 1 82 ? -7.776 -15.041 26.975 1.00 77.50 82 ARG A O 1
ATOM 645 N N . GLY A 1 83 ? -9.297 -13.412 27.234 1.00 75.44 83 GLY A N 1
ATOM 646 C CA . GLY A 1 83 ? -9.331 -13.422 28.700 1.00 75.44 83 GLY A CA 1
ATOM 647 C C . GLY A 1 83 ? -8.067 -12.875 29.371 1.00 75.44 83 GLY A C 1
ATOM 648 O O . GLY A 1 83 ? -7.923 -12.966 30.584 1.00 75.44 83 GLY A O 1
ATOM 649 N N . ARG A 1 84 ? -7.120 -12.299 28.616 1.00 81.38 84 ARG A N 1
ATOM 650 C CA . ARG A 1 84 ? -5.822 -11.839 29.146 1.00 81.38 84 ARG A CA 1
ATOM 651 C C . ARG A 1 84 ? -5.843 -10.346 29.492 1.00 81.38 84 ARG A C 1
ATOM 653 O O . ARG A 1 84 ? -4.996 -9.585 29.020 1.00 81.38 84 ARG A O 1
ATOM 660 N N . PHE A 1 85 ? -6.790 -9.924 30.326 1.00 80.19 85 PHE A N 1
ATOM 661 C CA . PHE A 1 85 ? -7.006 -8.515 30.693 1.00 80.19 85 PHE A CA 1
ATOM 662 C C . PHE A 1 85 ? -5.756 -7.784 31.225 1.00 80.19 85 PHE A C 1
ATOM 664 O O . PHE A 1 85 ? -5.472 -6.696 30.716 1.00 80.19 85 PHE A O 1
ATOM 671 N N . PRO A 1 86 ? -4.899 -8.379 32.087 1.00 79.44 86 PRO A N 1
ATOM 672 C CA . PRO A 1 86 ? -3.695 -7.693 32.567 1.00 79.44 86 PRO A CA 1
ATOM 673 C C . PRO A 1 86 ? -2.718 -7.323 31.443 1.00 79.44 86 PRO A C 1
ATOM 675 O O . PRO A 1 86 ? -2.092 -6.263 31.471 1.00 79.44 86 PRO A O 1
ATOM 678 N N . ARG A 1 87 ? -2.597 -8.176 30.413 1.00 81.19 87 ARG A N 1
ATOM 679 C CA . ARG A 1 87 ? -1.759 -7.890 29.237 1.00 81.19 87 ARG A CA 1
ATOM 680 C C . ARG A 1 87 ? -2.389 -6.813 28.353 1.00 81.19 87 ARG A C 1
ATOM 682 O O . ARG A 1 87 ? -1.668 -5.954 27.852 1.00 81.19 87 ARG A O 1
ATOM 689 N N . ALA A 1 88 ? -3.712 -6.831 28.188 1.00 80.62 88 ALA A N 1
ATOM 690 C CA . ALA A 1 88 ? -4.434 -5.794 27.452 1.00 80.62 88 ALA A CA 1
ATOM 691 C C . ALA A 1 88 ? -4.287 -4.414 28.119 1.00 80.62 88 ALA A C 1
ATOM 693 O O . ALA A 1 88 ? -4.015 -3.430 27.431 1.00 80.62 88 ALA A O 1
ATOM 694 N N . ARG A 1 89 ? -4.359 -4.354 29.456 1.00 80.69 89 ARG A N 1
ATOM 695 C CA . ARG A 1 89 ? -4.122 -3.132 30.235 1.00 80.69 89 ARG A CA 1
ATOM 696 C C . ARG A 1 89 ? -2.694 -2.618 30.094 1.00 80.69 89 ARG A C 1
ATOM 698 O O . ARG A 1 89 ? -2.506 -1.432 29.849 1.00 80.69 89 ARG A O 1
ATOM 705 N N . ARG A 1 90 ? -1.682 -3.493 30.196 1.00 8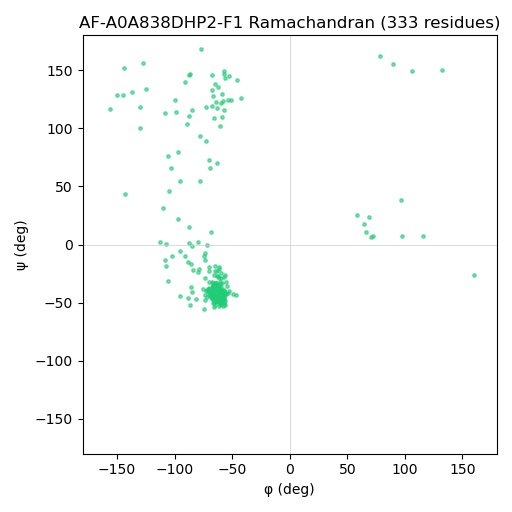3.25 90 ARG A N 1
ATOM 706 C CA . ARG A 1 90 ? -0.274 -3.098 29.983 1.00 83.25 90 ARG A CA 1
ATOM 707 C C . ARG A 1 90 ? -0.067 -2.465 28.607 1.00 83.25 90 ARG A C 1
ATOM 709 O O . ARG A 1 90 ? 0.582 -1.430 28.525 1.00 83.25 90 ARG A O 1
ATOM 716 N N . LEU A 1 91 ? -0.661 -3.040 27.557 1.00 81.25 91 LEU A N 1
ATOM 717 C CA . LEU A 1 91 ? -0.608 -2.477 26.203 1.00 81.25 91 LEU A CA 1
ATOM 718 C C . LEU A 1 91 ? -1.225 -1.074 26.139 1.00 81.25 91 LEU A C 1
ATOM 720 O O . LEU A 1 91 ? -0.600 -0.168 25.597 1.00 81.25 91 LEU A O 1
ATOM 724 N N . LEU A 1 92 ? -2.414 -0.876 26.719 1.00 79.44 92 LEU A N 1
ATOM 725 C CA . LEU A 1 92 ? -3.075 0.435 26.745 1.00 79.44 92 LEU A CA 1
ATOM 726 C C . LEU A 1 92 ? -2.291 1.464 27.564 1.00 79.44 92 LEU A C 1
ATOM 728 O O . LEU A 1 92 ? -2.142 2.601 27.126 1.00 79.44 92 LEU A O 1
ATOM 732 N N . ASN A 1 93 ? -1.755 1.069 28.719 1.00 78.81 93 ASN A N 1
ATOM 733 C CA . ASN A 1 93 ? -0.961 1.951 29.572 1.00 78.81 93 ASN A CA 1
ATOM 734 C C . ASN A 1 93 ? 0.361 2.354 28.913 1.00 78.81 93 ASN A C 1
ATOM 736 O O . ASN A 1 93 ? 0.750 3.512 29.029 1.00 78.81 93 ASN A O 1
ATOM 740 N N . ALA A 1 94 ? 1.007 1.447 28.173 1.00 79.00 94 ALA A N 1
ATOM 741 C CA . ALA A 1 94 ? 2.234 1.752 27.441 1.00 79.00 94 ALA A CA 1
ATOM 742 C C . ALA A 1 94 ? 2.023 2.847 26.381 1.00 79.00 94 ALA A C 1
ATOM 744 O O . ALA A 1 94 ? 2.868 3.722 26.218 1.00 79.00 94 ALA A O 1
ATOM 745 N N . VAL A 1 95 ? 0.874 2.849 25.694 1.00 74.69 95 VAL A N 1
ATOM 746 C CA . VAL A 1 95 ? 0.566 3.877 24.682 1.00 74.69 95 VAL A CA 1
ATOM 747 C C . VAL A 1 95 ? -0.167 5.095 25.231 1.00 74.69 95 VAL A C 1
ATOM 749 O O . VAL A 1 95 ? -0.269 6.100 24.535 1.00 74.69 95 VAL A O 1
ATOM 752 N N . ARG A 1 96 ? -0.638 5.054 26.482 1.00 71.38 96 ARG A N 1
ATOM 753 C CA . ARG A 1 96 ? -1.363 6.162 27.123 1.00 71.38 96 ARG A CA 1
ATOM 754 C C . ARG A 1 96 ? -0.519 7.435 27.225 1.00 71.38 96 ARG A C 1
ATOM 756 O O . ARG A 1 96 ? -1.080 8.526 27.146 1.00 71.38 96 ARG A O 1
ATOM 763 N N . PHE A 1 97 ? 0.801 7.293 27.381 1.00 65.00 97 PHE A N 1
ATOM 764 C CA . PHE A 1 97 ? 1.741 8.419 27.383 1.00 65.00 97 PHE A CA 1
ATOM 765 C C . PHE A 1 97 ? 1.909 9.037 25.987 1.00 65.00 97 PHE A C 1
ATOM 767 O O . PHE A 1 97 ? 1.923 10.255 25.849 1.00 65.00 97 PHE A O 1
ATOM 774 N N . LEU A 1 98 ? 1.968 8.199 24.949 1.00 62.19 98 LEU A N 1
ATOM 775 C CA . LEU A 1 98 ? 2.088 8.635 23.554 1.00 62.19 98 LEU A CA 1
ATOM 776 C C . LEU A 1 98 ? 0.774 9.217 23.014 1.00 62.19 98 LEU A C 1
ATOM 778 O O . LEU A 1 98 ? 0.783 10.060 22.121 1.00 62.19 98 LEU A O 1
ATOM 782 N N . HIS A 1 99 ? -0.364 8.759 23.541 1.00 62.44 99 HIS A N 1
ATOM 783 C CA . HIS A 1 99 ? -1.677 9.130 23.041 1.00 62.44 99 HIS A CA 1
ATOM 784 C C . HIS A 1 99 ? -2.771 8.974 24.106 1.00 62.44 99 HIS A C 1
ATOM 786 O O . HIS A 1 99 ? -3.114 7.869 24.526 1.00 62.44 99 HIS A O 1
ATOM 792 N N . SER A 1 100 ? -3.407 10.089 24.481 1.00 54.66 100 SER A N 1
ATOM 793 C CA . SER A 1 100 ? -4.580 10.103 25.367 1.00 54.66 100 SER A CA 1
ATOM 794 C C . SER A 1 100 ? -5.879 10.377 24.598 1.00 54.66 100 SER A C 1
ATOM 796 O O . SER A 1 100 ? -6.729 11.174 24.999 1.00 54.66 100 SER A O 1
ATOM 798 N N . GLY A 1 101 ? -6.075 9.706 23.465 1.00 62.47 101 GLY A N 1
ATOM 799 C CA . GLY A 1 101 ? -7.361 9.725 22.772 1.00 62.47 101 GLY A CA 1
ATOM 800 C C . GLY A 1 101 ? -8.496 9.257 23.692 1.00 62.47 101 GLY A C 1
ATOM 801 O O . GLY A 1 101 ? -8.318 8.346 24.506 1.00 62.47 101 GLY A O 1
ATOM 802 N N . ARG A 1 102 ? -9.681 9.868 23.560 1.00 63.34 102 ARG A N 1
ATOM 803 C CA . ARG A 1 102 ? -10.896 9.494 24.313 1.00 63.34 102 ARG A CA 1
ATOM 804 C C . ARG A 1 102 ? -11.153 7.982 24.253 1.00 63.34 102 ARG A C 1
ATOM 806 O O . ARG A 1 102 ? -11.371 7.371 25.290 1.00 63.34 102 ARG A O 1
ATOM 813 N N . ALA A 1 103 ? -10.977 7.386 23.074 1.00 64.50 103 ALA A N 1
ATOM 814 C CA . ALA A 1 103 ? -11.140 5.953 22.847 1.00 64.50 103 ALA A CA 1
ATOM 815 C C . ALA A 1 103 ? -10.180 5.075 23.672 1.00 64.50 103 ALA A C 1
ATOM 817 O O . ALA A 1 103 ? -10.610 4.065 24.214 1.00 64.50 103 ALA A O 1
ATOM 818 N N . VAL A 1 104 ? -8.899 5.444 23.807 1.00 67.25 104 VAL A N 1
ATOM 819 C CA . VAL A 1 104 ? -7.919 4.663 24.594 1.00 67.25 104 VAL A CA 1
ATOM 820 C C . VAL A 1 104 ? -8.269 4.704 26.081 1.00 67.25 104 VAL A C 1
ATOM 822 O O . VAL A 1 104 ? -8.201 3.677 26.752 1.00 67.25 104 VAL A O 1
ATOM 825 N N . ARG A 1 105 ? -8.697 5.869 26.590 1.00 69.44 105 ARG A N 1
ATOM 826 C CA . ARG A 1 105 ? -9.142 6.017 27.984 1.00 69.44 105 ARG A CA 1
ATOM 827 C C . ARG A 1 105 ? -10.421 5.243 28.269 1.00 69.44 105 ARG A C 1
ATOM 829 O O . ARG A 1 105 ? -10.445 4.486 29.230 1.00 69.44 105 ARG A O 1
ATOM 836 N N . GLU A 1 106 ? -11.442 5.413 27.432 1.00 72.69 106 GLU A N 1
ATOM 837 C CA . GLU A 1 106 ? -12.716 4.700 27.572 1.00 72.69 106 GLU A CA 1
ATOM 838 C C . GLU A 1 106 ? -12.487 3.186 27.541 1.00 72.69 106 GLU A C 1
ATOM 840 O O . GLU A 1 106 ? -13.032 2.462 28.367 1.00 72.69 106 GLU A O 1
ATOM 845 N N . HIS A 1 107 ? -11.618 2.702 26.648 1.00 72.81 107 HIS A N 1
ATOM 846 C CA . HIS A 1 107 ? -11.313 1.277 26.566 1.00 72.81 107 HIS A CA 1
ATOM 847 C C . HIS A 1 107 ? -10.517 0.760 27.772 1.00 72.81 107 HIS A C 1
ATOM 849 O O . HIS A 1 107 ? -10.788 -0.337 28.251 1.00 72.81 107 HIS A O 1
ATOM 855 N N . ALA A 1 108 ? -9.564 1.542 28.291 1.00 73.31 108 ALA A N 1
ATOM 856 C CA . ALA A 1 108 ? -8.830 1.190 29.506 1.00 73.31 108 ALA A CA 1
ATOM 857 C C . ALA A 1 108 ? -9.760 1.126 30.727 1.00 73.31 108 ALA A C 1
ATOM 859 O O . ALA A 1 108 ? -9.730 0.141 31.457 1.00 73.31 108 ALA A O 1
ATOM 860 N N . GLN A 1 109 ? -10.645 2.117 30.883 1.00 78.25 109 GLN A N 1
ATOM 861 C CA . GLN A 1 109 ? -11.660 2.136 31.940 1.00 78.25 109 GLN A CA 1
ATOM 862 C C . GLN A 1 109 ? -12.593 0.927 31.848 1.00 78.25 109 GLN A C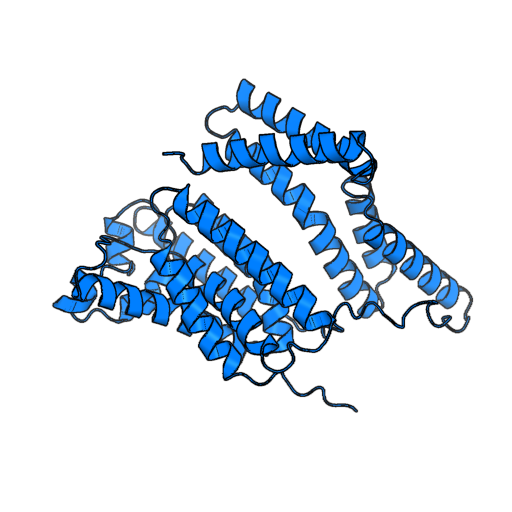 1
ATOM 864 O O . GLN A 1 109 ? -12.893 0.306 32.862 1.00 78.25 109 GLN A O 1
ATOM 869 N N . LEU A 1 110 ? -13.015 0.555 30.636 1.00 78.31 110 LEU A N 1
ATOM 870 C CA . LEU A 1 110 ? -13.884 -0.600 30.426 1.00 78.31 110 LEU A CA 1
ATOM 871 C C . LEU A 1 110 ? -13.194 -1.916 30.817 1.00 78.31 110 LEU A C 1
ATOM 873 O O . LEU A 1 110 ? -13.820 -2.778 31.428 1.00 78.31 110 LEU A O 1
ATOM 877 N N . ILE A 1 111 ? -11.903 -2.064 30.500 1.00 77.25 111 ILE A N 1
ATOM 878 C CA . ILE A 1 111 ? -11.108 -3.227 30.917 1.00 77.25 111 ILE A CA 1
ATOM 879 C C . ILE A 1 111 ? -10.951 -3.261 32.440 1.00 77.25 111 ILE A C 1
ATOM 881 O O . ILE A 1 111 ? -11.163 -4.317 33.029 1.00 77.25 111 ILE A O 1
ATOM 885 N N . ASP A 1 112 ? -10.653 -2.125 33.074 1.00 77.94 112 ASP A N 1
ATOM 886 C CA . ASP A 1 112 ? -10.540 -2.036 34.534 1.00 77.94 112 ASP A CA 1
ATOM 887 C C . ASP A 1 112 ? -11.871 -2.381 35.225 1.00 77.94 112 ASP A C 1
ATOM 889 O O . ASP A 1 112 ? -11.880 -3.077 36.239 1.00 77.94 112 ASP A O 1
ATOM 893 N N . MET A 1 113 ? -13.005 -1.944 34.665 1.00 79.25 113 MET A N 1
ATOM 894 C CA . MET A 1 113 ? -14.337 -2.302 35.164 1.00 79.25 113 MET A CA 1
ATOM 895 C C . MET A 1 113 ? -14.610 -3.806 35.060 1.00 79.25 113 MET A C 1
ATOM 897 O O . MET A 1 113 ? -15.121 -4.393 36.010 1.00 79.25 113 MET A O 1
ATOM 901 N N . ILE A 1 114 ? -14.265 -4.434 33.930 1.00 78.00 114 ILE A N 1
ATOM 902 C CA . ILE A 1 114 ? -14.442 -5.881 33.734 1.00 78.00 114 ILE A CA 1
ATOM 903 C C . ILE A 1 114 ? -13.549 -6.670 34.699 1.00 78.00 114 ILE A C 1
ATOM 905 O O . ILE A 1 114 ? -14.018 -7.623 35.311 1.00 78.00 114 ILE A O 1
ATOM 909 N N . GLU A 1 115 ? -12.290 -6.259 34.870 1.00 75.56 115 GLU A N 1
ATOM 910 C CA . GLU A 1 115 ? -11.336 -6.914 35.774 1.00 75.56 115 GLU A CA 1
ATOM 911 C C . GLU A 1 115 ? -11.806 -6.839 37.235 1.00 75.56 115 GLU A C 1
ATOM 913 O O . GLU A 1 115 ? -11.788 -7.852 37.933 1.00 75.56 115 GLU A O 1
ATOM 918 N N . ARG A 1 116 ? -12.307 -5.676 37.679 1.00 78.88 116 ARG A N 1
ATOM 919 C CA . ARG A 1 116 ? -12.889 -5.510 39.023 1.00 78.88 116 ARG A CA 1
ATOM 920 C C . ARG A 1 116 ? -14.150 -6.347 39.212 1.00 78.88 116 ARG A C 1
ATOM 922 O O . ARG A 1 116 ? -14.256 -7.051 40.207 1.00 78.88 116 ARG A O 1
ATOM 929 N N . ALA A 1 117 ? -15.065 -6.334 38.242 1.00 76.75 117 ALA A N 1
ATOM 930 C CA . ALA A 1 117 ? -16.280 -7.146 38.306 1.00 76.75 117 ALA A CA 1
ATOM 931 C C . ALA A 1 117 ? -15.961 -8.649 38.394 1.00 76.75 117 ALA A C 1
ATOM 933 O O . ALA A 1 117 ? -16.586 -9.359 39.177 1.00 76.75 117 ALA A O 1
ATOM 934 N N . GLN A 1 118 ? -14.954 -9.124 37.651 1.00 74.69 118 GLN A N 1
ATOM 935 C CA . GLN A 1 118 ? -14.496 -10.514 37.724 1.00 74.69 118 GLN A CA 1
ATOM 936 C C . GLN A 1 118 ? -13.838 -10.853 39.065 1.00 74.69 118 GLN A C 1
ATOM 938 O O . GLN A 1 118 ? -14.127 -11.909 39.620 1.00 74.69 118 GLN A O 1
ATOM 943 N N . ALA A 1 119 ? -12.984 -9.972 39.595 1.00 77.00 119 ALA A N 1
ATOM 944 C CA . ALA A 1 119 ? -12.346 -10.170 40.897 1.00 77.00 119 ALA A CA 1
ATOM 945 C C . ALA A 1 119 ? -13.362 -10.191 42.054 1.00 77.00 119 ALA A C 1
ATOM 947 O O . ALA A 1 119 ? -13.179 -10.918 43.023 1.00 77.00 119 ALA A O 1
ATOM 948 N N . GLU A 1 120 ? -14.448 -9.425 41.932 1.00 82.44 120 GLU A N 1
ATOM 949 C CA . GLU A 1 120 ? -15.531 -9.337 42.918 1.00 82.44 120 GLU A CA 1
ATOM 950 C C . GLU A 1 120 ? -16.632 -10.401 42.721 1.00 82.44 120 GLU A C 1
ATOM 952 O O . GLU A 1 120 ? -17.623 -10.392 43.449 1.00 82.44 120 GLU A O 1
ATOM 957 N N . GLY A 1 121 ? -16.513 -11.293 41.727 1.00 72.88 121 GLY A N 1
ATOM 958 C CA . GLY A 1 121 ? -17.537 -12.302 41.414 1.00 72.88 121 GLY A CA 1
ATOM 959 C C . GLY A 1 121 ? -18.876 -11.720 40.932 1.00 72.88 121 GLY A C 1
ATOM 960 O O . GLY A 1 121 ? -19.901 -12.400 40.970 1.00 72.88 121 GLY A O 1
ATOM 961 N N . ARG A 1 122 ? -18.894 -10.457 40.491 1.00 73.31 122 ARG A N 1
ATOM 962 C CA . ARG A 1 122 ? -20.100 -9.741 40.059 1.00 73.31 122 ARG A CA 1
ATOM 963 C C . ARG A 1 122 ? -20.389 -9.980 38.580 1.00 73.31 122 ARG A C 1
ATOM 965 O O . ARG A 1 122 ? -19.485 -10.055 37.747 1.00 73.31 122 ARG A O 1
ATOM 972 N N . ALA A 1 123 ? -21.675 -10.032 38.236 1.00 58.19 123 ALA A N 1
ATOM 973 C CA . ALA A 1 123 ? -22.105 -10.035 36.844 1.00 58.19 123 ALA A CA 1
ATOM 974 C C . ALA A 1 123 ? -21.601 -8.764 36.141 1.00 58.19 123 ALA A C 1
ATOM 976 O O . ALA A 1 123 ? -21.777 -7.653 36.642 1.00 58.19 123 ALA A O 1
ATOM 977 N N . ILE A 1 124 ? -20.961 -8.930 34.980 1.00 60.34 124 ILE A N 1
ATOM 978 C CA . ILE A 1 124 ? -20.426 -7.815 34.193 1.00 60.34 124 ILE A CA 1
ATOM 979 C C . ILE A 1 124 ? -21.610 -6.933 33.755 1.00 60.34 124 ILE A C 1
ATOM 981 O O . ILE A 1 124 ? -22.468 -7.420 33.011 1.00 60.34 124 ILE A O 1
ATOM 985 N N . PRO A 1 125 ? -21.681 -5.653 34.169 1.00 52.00 125 PRO A N 1
ATOM 986 C CA . PRO A 1 125 ? -22.762 -4.774 33.750 1.00 52.00 125 PRO A CA 1
ATOM 987 C C . PRO A 1 125 ? -22.723 -4.589 32.231 1.00 52.00 125 PRO A C 1
ATOM 989 O O . PRO A 1 125 ? -21.659 -4.356 31.649 1.00 52.00 125 PRO A O 1
ATOM 992 N N . ALA A 1 126 ? -23.881 -4.662 31.573 1.00 48.69 126 ALA A N 1
ATOM 993 C CA . ALA A 1 126 ? -23.979 -4.305 30.164 1.00 48.69 126 ALA A CA 1
ATOM 994 C C . ALA A 1 126 ? -23.557 -2.835 29.990 1.00 48.69 126 ALA A C 1
ATOM 996 O O . ALA A 1 126 ? -24.128 -1.944 30.618 1.00 48.69 126 ALA A O 1
ATOM 997 N N . ALA A 1 127 ? -22.537 -2.584 29.164 1.00 45.00 127 ALA A N 1
ATOM 998 C CA . ALA A 1 127 ? -21.967 -1.251 28.985 1.00 45.00 127 ALA A CA 1
ATOM 999 C C . ALA A 1 127 ? -23.055 -0.215 28.606 1.00 45.00 127 ALA A C 1
ATOM 1001 O O . ALA A 1 127 ? -23.739 -0.405 27.588 1.00 45.00 127 ALA A O 1
ATOM 1002 N N . PRO A 1 128 ? -23.208 0.894 29.360 1.00 34.25 128 PRO A N 1
ATOM 1003 C CA . PRO A 1 128 ? -24.138 1.959 29.002 1.00 34.25 128 PRO A CA 1
ATOM 1004 C C . PRO A 1 128 ? -23.686 2.586 27.678 1.00 34.25 128 PRO A C 1
ATOM 1006 O O . PRO A 1 128 ? -22.550 3.039 27.556 1.00 34.25 128 PRO A O 1
ATOM 1009 N N . GLY A 1 129 ? -24.549 2.585 26.658 1.00 40.19 129 GLY A N 1
ATOM 1010 C CA . GLY A 1 129 ? -24.250 3.208 25.359 1.00 40.19 129 GLY A CA 1
ATOM 1011 C C . GLY A 1 129 ? -23.737 2.277 24.251 1.00 40.19 129 GLY A C 1
ATOM 1012 O O . GLY A 1 129 ? -23.434 2.749 23.158 1.00 40.19 129 GLY A O 1
ATOM 1013 N N . ALA A 1 130 ? -23.728 0.951 24.444 1.00 35.72 130 ALA A N 1
ATOM 1014 C CA . ALA A 1 130 ? -23.401 -0.016 23.380 1.00 35.72 130 ALA A CA 1
ATOM 1015 C C . ALA A 1 130 ? -24.454 -0.116 22.243 1.00 35.72 130 ALA A C 1
ATOM 1017 O O . ALA A 1 130 ? -24.371 -0.995 21.385 1.00 35.72 130 ALA A O 1
ATOM 1018 N N . ARG A 1 131 ? -25.434 0.798 22.193 1.00 34.75 131 ARG A N 1
ATOM 1019 C CA . ARG A 1 131 ? -26.294 1.040 21.026 1.00 34.75 131 ARG A CA 1
ATOM 1020 C C . ARG A 1 131 ? -25.727 2.225 20.236 1.00 34.75 131 ARG A C 1
ATOM 1022 O O . ARG A 1 131 ? -26.209 3.339 20.376 1.00 34.75 131 ARG A O 1
ATOM 1029 N N . GLY A 1 132 ? -24.690 2.016 19.419 1.00 33.72 132 GLY A N 1
ATOM 1030 C CA . GLY A 1 132 ? -24.313 3.050 18.437 1.00 33.72 132 GLY A CA 1
ATOM 1031 C C . GLY A 1 132 ? -22.903 3.018 17.854 1.00 33.72 132 GLY A C 1
ATOM 1032 O O . GLY A 1 132 ? -22.718 3.448 16.716 1.00 33.72 132 GLY A O 1
ATOM 1033 N N . SER A 1 133 ? -21.905 2.472 18.550 1.00 32.97 133 SER A N 1
ATOM 1034 C CA . SER A 1 133 ? -20.546 2.337 18.009 1.00 32.97 133 SER A CA 1
ATOM 1035 C C . SER A 1 133 ? -20.260 0.884 17.643 1.00 32.97 133 SER A C 1
ATOM 1037 O O . SER A 1 133 ? -19.538 0.153 18.314 1.00 32.97 133 SER A O 1
ATOM 1039 N N . SER A 1 134 ? -20.816 0.449 16.513 1.00 35.16 134 SER A N 1
ATOM 1040 C CA . SER A 1 134 ? -20.396 -0.787 15.855 1.00 35.16 134 SER A CA 1
ATOM 1041 C C . SER A 1 134 ? -18.986 -0.609 15.272 1.00 35.16 134 SER A C 1
ATOM 1043 O O . SER A 1 134 ? -18.797 -0.593 14.054 1.00 35.16 134 SER A O 1
ATOM 1045 N N . PHE A 1 135 ? -17.975 -0.439 16.130 1.00 34.72 135 PHE A N 1
ATOM 1046 C CA . PHE A 1 135 ? -16.624 -0.849 15.778 1.00 34.72 135 PHE A CA 1
ATOM 1047 C C . PHE A 1 135 ? -16.751 -2.338 15.487 1.00 34.72 135 PHE A C 1
ATOM 1049 O O . PHE A 1 135 ? -17.133 -3.113 16.366 1.00 34.72 135 PHE A O 1
ATOM 1056 N N . GLY A 1 136 ? -16.615 -2.686 14.205 1.00 36.91 136 GLY A N 1
ATOM 1057 C CA . GLY A 1 136 ? -16.940 -3.999 13.679 1.00 36.91 136 GLY A CA 1
ATOM 1058 C C . GLY A 1 136 ? -16.441 -5.082 14.620 1.00 36.91 136 GLY A C 1
ATOM 1059 O O . GLY A 1 136 ? -15.275 -5.093 15.005 1.00 36.91 136 GLY A O 1
ATOM 1060 N N . ARG A 1 137 ? -17.353 -5.974 15.011 1.00 38.81 137 ARG A N 1
ATOM 1061 C CA . ARG A 1 137 ? -17.075 -7.209 15.742 1.00 38.81 137 ARG A CA 1
ATOM 1062 C C . ARG A 1 137 ? -16.199 -8.085 14.831 1.00 38.81 137 ARG A C 1
ATOM 1064 O O . ARG A 1 137 ? -16.683 -9.060 14.269 1.00 38.81 137 ARG A O 1
ATOM 1071 N N . SER A 1 138 ? -14.939 -7.702 14.602 1.00 39.97 138 SER A N 1
ATOM 1072 C CA . SER A 1 138 ? -13.986 -8.479 13.816 1.00 39.97 138 SER A CA 1
ATOM 1073 C C . SER A 1 138 ? -13.713 -9.728 14.630 1.00 39.97 138 SER A C 1
ATOM 1075 O O . SER A 1 138 ? -13.307 -9.644 15.786 1.00 39.97 138 SER A O 1
ATOM 1077 N N . ARG A 1 139 ? -14.012 -10.920 14.109 1.00 44.97 139 ARG A N 1
ATOM 1078 C CA . ARG A 1 139 ? -13.359 -12.117 14.651 1.00 44.97 139 ARG A CA 1
ATOM 1079 C C . ARG A 1 139 ? -11.872 -11.856 14.467 1.00 44.97 139 ARG A C 1
ATOM 1081 O O . ARG A 1 139 ? -11.440 -11.582 13.355 1.00 44.97 139 ARG A O 1
ATOM 1088 N N . THR A 1 140 ? -11.116 -11.902 15.554 1.00 47.66 140 THR A N 1
ATOM 1089 C CA . THR A 1 140 ? -9.655 -11.940 15.522 1.00 47.66 140 THR A CA 1
ATOM 1090 C C . THR A 1 140 ? -9.266 -13.309 14.982 1.00 47.66 140 THR A C 1
ATOM 1092 O O . THR A 1 140 ? -8.911 -14.210 15.741 1.00 47.66 140 THR A O 1
ATOM 1095 N N . GLY A 1 141 ? -9.473 -13.501 13.680 1.00 55.66 141 GLY A N 1
ATOM 1096 C CA . GLY A 1 141 ? -8.772 -14.527 12.941 1.00 55.66 141 GLY A CA 1
ATOM 1097 C C . GLY A 1 141 ? -7.310 -14.120 12.888 1.00 55.66 141 GLY A C 1
ATOM 1098 O O . GLY A 1 141 ? -6.987 -12.933 12.831 1.00 55.66 141 GLY A O 1
ATOM 1099 N N . THR A 1 142 ? -6.422 -15.102 12.927 1.00 72.19 142 THR A N 1
ATOM 1100 C CA . THR A 1 142 ? -5.109 -14.937 12.310 1.00 72.19 142 THR A CA 1
ATOM 1101 C C . THR A 1 142 ? -5.311 -14.322 10.922 1.00 72.19 142 THR A C 1
ATOM 1103 O O . THR A 1 142 ? -6.274 -14.678 10.242 1.00 72.19 142 THR A O 1
ATOM 1106 N N . THR A 1 143 ? -4.435 -13.408 10.512 1.00 87.81 143 THR A N 1
ATOM 1107 C CA . THR A 1 143 ? -4.407 -12.839 9.155 1.00 87.81 143 THR A CA 1
ATOM 1108 C C . THR A 1 143 ? -3.268 -13.494 8.372 1.00 87.81 143 THR A C 1
ATOM 1110 O O . THR A 1 143 ? -2.236 -12.850 8.144 1.00 87.81 143 THR A O 1
ATOM 1113 N N . PRO A 1 144 ? -3.353 -14.817 8.101 1.00 94.00 144 PRO A N 1
ATOM 1114 C CA . PRO A 1 144 ? -2.257 -15.559 7.503 1.00 94.00 144 PRO A CA 1
ATOM 1115 C C . PRO A 1 144 ? -1.939 -15.046 6.106 1.00 94.00 144 PRO A C 1
ATOM 1117 O O . PRO A 1 144 ? -0.767 -14.992 5.774 1.00 94.00 144 PRO A O 1
ATOM 1120 N N . ALA A 1 145 ? -2.923 -14.601 5.314 1.00 96.38 145 ALA A N 1
ATOM 1121 C CA . ALA A 1 145 ? -2.639 -14.115 3.969 1.00 96.38 145 ALA A CA 1
ATOM 1122 C C . ALA A 1 145 ? -1.826 -12.816 4.009 1.00 96.38 145 ALA A C 1
ATOM 1124 O O . ALA A 1 145 ? -0.815 -12.720 3.319 1.00 96.38 145 ALA A O 1
ATOM 1125 N N . VAL A 1 146 ? -2.189 -11.852 4.868 1.00 96.50 146 VAL A N 1
ATOM 1126 C CA . VAL A 1 146 ? -1.363 -10.651 5.091 1.00 96.50 146 VAL A CA 1
ATOM 1127 C C . VAL A 1 146 ? 0.048 -11.030 5.545 1.00 96.50 146 VAL A C 1
ATOM 1129 O O . VAL A 1 146 ? 1.018 -10.512 4.998 1.00 96.50 146 VAL A O 1
ATOM 1132 N N . ALA A 1 147 ? 0.181 -11.938 6.517 1.00 95.50 147 ALA A N 1
ATOM 1133 C CA . ALA A 1 147 ? 1.489 -12.351 7.027 1.00 95.50 147 ALA A CA 1
ATOM 1134 C C . ALA A 1 147 ? 2.344 -13.033 5.946 1.00 95.50 147 ALA A C 1
ATOM 1136 O O . ALA A 1 147 ? 3.507 -12.676 5.771 1.00 95.50 147 ALA A O 1
ATOM 1137 N N . THR A 1 148 ? 1.762 -13.960 5.184 1.00 97.50 148 THR A N 1
ATOM 1138 C CA . THR A 1 148 ? 2.423 -14.642 4.068 1.00 97.50 148 THR A CA 1
ATOM 1139 C C . THR A 1 148 ? 2.868 -13.647 3.005 1.00 97.50 148 THR A C 1
ATOM 1141 O O . THR A 1 148 ? 4.020 -13.690 2.593 1.00 97.50 148 THR A O 1
ATOM 1144 N N . LEU A 1 149 ? 2.008 -12.710 2.600 1.00 98.12 149 LEU A N 1
ATOM 1145 C CA . LEU A 1 149 ? 2.371 -11.691 1.614 1.00 98.12 149 LEU A CA 1
ATOM 1146 C C . LEU A 1 149 ? 3.505 -10.787 2.115 1.00 98.12 149 LEU A C 1
ATOM 1148 O O . LEU A 1 149 ? 4.406 -10.471 1.344 1.00 98.12 149 LEU A O 1
ATOM 1152 N N . IL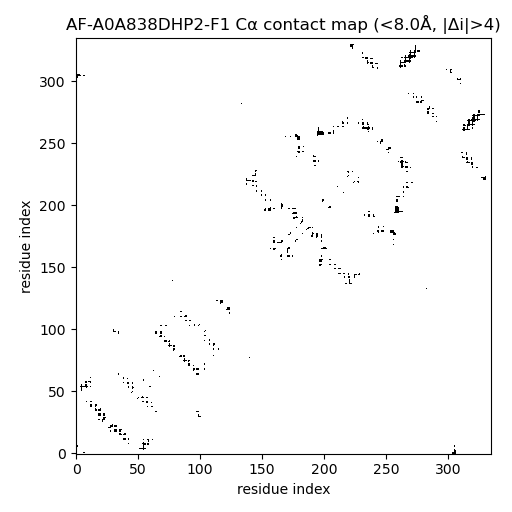E A 1 150 ? 3.515 -10.408 3.397 1.00 97.50 150 ILE A N 1
ATOM 1153 C CA . ILE A 1 150 ? 4.634 -9.656 3.988 1.00 97.50 150 ILE A CA 1
ATOM 1154 C C . ILE A 1 150 ? 5.936 -10.463 3.897 1.00 97.50 150 ILE A C 1
ATOM 1156 O O . ILE A 1 150 ? 6.953 -9.929 3.459 1.00 97.50 150 ILE A O 1
ATOM 1160 N N . VAL A 1 151 ? 5.906 -11.748 4.265 1.00 98.00 151 VAL A N 1
ATOM 1161 C CA . VAL A 1 151 ? 7.082 -12.631 4.193 1.00 98.00 151 VAL A CA 1
ATOM 1162 C C . VAL A 1 151 ? 7.569 -12.797 2.754 1.00 98.00 151 VAL A C 1
ATOM 1164 O O . VAL A 1 151 ? 8.770 -12.716 2.520 1.00 98.00 151 VAL A O 1
ATOM 1167 N N . LEU A 1 152 ? 6.667 -12.964 1.784 1.00 98.25 152 LEU A N 1
ATOM 1168 C CA . LEU A 1 152 ? 7.025 -13.077 0.366 1.00 98.25 152 LEU A CA 1
ATOM 1169 C C . LEU A 1 152 ? 7.702 -11.807 -0.161 1.00 98.25 152 LEU A C 1
ATOM 1171 O O . LEU A 1 152 ? 8.726 -11.894 -0.832 1.00 98.25 152 LEU A O 1
ATOM 1175 N N . ASN A 1 153 ? 7.183 -10.630 0.192 1.00 98.50 153 ASN A N 1
ATOM 1176 C CA . ASN A 1 153 ? 7.798 -9.352 -0.173 1.00 98.50 153 ASN A CA 1
ATOM 1177 C C . ASN A 1 153 ? 9.191 -9.180 0.459 1.00 98.50 153 ASN A C 1
ATOM 1179 O O . ASN A 1 153 ? 10.121 -8.734 -0.209 1.00 98.50 153 ASN A O 1
ATOM 1183 N N . LEU A 1 154 ? 9.366 -9.579 1.724 1.00 98.31 154 LEU A N 1
ATOM 1184 C CA . LEU A 1 154 ? 10.677 -9.577 2.386 1.00 98.31 154 LEU A CA 1
ATOM 1185 C C . LEU A 1 154 ? 11.659 -10.552 1.722 1.00 98.31 154 LEU A C 1
ATOM 1187 O O . LEU A 1 154 ? 12.816 -10.197 1.506 1.00 98.31 154 LEU A O 1
ATOM 1191 N N . ALA A 1 155 ? 11.205 -11.759 1.378 1.00 98.25 155 ALA A N 1
ATOM 1192 C CA . ALA A 1 155 ? 12.025 -12.772 0.721 1.00 98.25 155 ALA A CA 1
ATOM 1193 C C . ALA A 1 155 ? 12.481 -12.316 -0.673 1.00 98.25 155 ALA A C 1
ATOM 1195 O O . ALA A 1 155 ? 13.664 -12.415 -0.997 1.00 98.25 155 ALA A O 1
ATOM 1196 N N . MET A 1 156 ? 11.573 -11.744 -1.470 1.00 98.12 156 MET A N 1
ATOM 1197 C CA . MET A 1 156 ? 11.915 -11.193 -2.783 1.00 98.12 156 MET A CA 1
ATOM 1198 C C . MET A 1 156 ? 12.857 -9.998 -2.675 1.00 98.12 156 MET A C 1
ATOM 1200 O O . MET A 1 156 ? 13.811 -9.906 -3.443 1.00 98.12 156 MET A O 1
ATOM 1204 N N . PHE A 1 157 ? 12.675 -9.129 -1.680 1.00 98.25 157 PHE A N 1
ATOM 1205 C CA . PHE A 1 157 ? 13.621 -8.044 -1.443 1.00 98.25 157 PHE A CA 1
ATOM 1206 C C . PHE A 1 157 ? 15.013 -8.555 -1.046 1.00 98.25 157 PHE A C 1
ATOM 1208 O O . PHE A 1 157 ? 16.019 -8.036 -1.525 1.00 98.25 157 PHE A O 1
ATOM 1215 N N . ALA A 1 158 ? 15.098 -9.603 -0.221 1.00 98.12 158 ALA A N 1
ATOM 1216 C CA . ALA A 1 158 ? 16.371 -10.248 0.098 1.00 98.12 158 ALA A CA 1
ATOM 1217 C C . ALA A 1 158 ? 17.037 -10.840 -1.157 1.00 98.12 158 ALA A C 1
ATOM 1219 O O . ALA A 1 158 ? 18.239 -10.660 -1.351 1.00 98.12 158 ALA A O 1
ATOM 1220 N N . ALA A 1 159 ? 16.257 -11.456 -2.054 1.00 97.81 159 ALA A N 1
ATOM 1221 C CA . ALA A 1 159 ? 16.753 -11.911 -3.350 1.00 97.81 159 ALA A CA 1
ATOM 1222 C C . ALA A 1 159 ? 17.283 -10.739 -4.198 1.00 97.81 159 ALA A C 1
ATOM 1224 O O . ALA A 1 159 ? 18.395 -10.818 -4.715 1.00 97.81 159 ALA A O 1
ATOM 1225 N N . GLN A 1 160 ? 16.565 -9.611 -4.275 1.00 98.25 160 GLN A N 1
ATOM 1226 C CA . GLN A 1 160 ? 17.061 -8.407 -4.958 1.00 98.25 160 GLN A CA 1
ATOM 1227 C C . GLN A 1 160 ? 18.422 -7.954 -4.415 1.00 98.25 160 GLN A C 1
ATOM 1229 O O . GLN A 1 160 ? 19.306 -7.603 -5.193 1.00 98.25 160 GLN A O 1
ATOM 1234 N N . MET A 1 161 ? 18.616 -7.987 -3.093 1.00 98.00 161 MET A N 1
ATOM 1235 C CA . MET A 1 161 ? 19.901 -7.638 -2.482 1.00 98.00 161 MET A CA 1
ATOM 1236 C C . MET A 1 161 ? 21.012 -8.632 -2.846 1.00 98.00 161 MET A C 1
ATOM 1238 O O . MET A 1 161 ? 22.128 -8.203 -3.125 1.00 98.00 161 MET A O 1
ATOM 1242 N N . ALA A 1 162 ? 20.707 -9.931 -2.912 1.00 97.44 162 ALA A N 1
ATOM 1243 C CA . ALA A 1 162 ? 21.669 -10.967 -3.289 1.00 97.44 162 ALA A CA 1
ATOM 1244 C C . ALA A 1 162 ? 22.078 -10.915 -4.777 1.00 97.44 162 ALA A C 1
ATOM 1246 O O . ALA A 1 162 ? 23.224 -11.211 -5.106 1.00 97.44 162 ALA A O 1
ATOM 1247 N N . PHE A 1 163 ? 21.176 -10.505 -5.676 1.00 95.31 163 PHE A N 1
ATOM 1248 C CA . PHE A 1 163 ? 21.399 -10.493 -7.133 1.00 95.31 163 PHE A CA 1
ATOM 1249 C C . PHE A 1 163 ? 21.846 -9.133 -7.705 1.00 95.31 163 PHE A C 1
ATOM 1251 O O . PHE A 1 163 ? 21.689 -8.880 -8.903 1.00 95.31 163 PHE A O 1
ATOM 1258 N N . GLY A 1 164 ? 22.408 -8.248 -6.874 1.00 95.31 164 GLY A N 1
ATOM 1259 C CA . GLY A 1 164 ? 23.027 -6.989 -7.323 1.00 95.31 164 GLY A CA 1
ATOM 1260 C C . GLY A 1 164 ? 22.360 -5.698 -6.840 1.00 95.31 164 GLY A C 1
ATOM 1261 O O . GLY A 1 164 ? 22.775 -4.615 -7.255 1.00 95.31 164 GLY A O 1
ATOM 1262 N N . GLY A 1 165 ? 21.375 -5.793 -5.944 1.00 96.31 165 GLY A N 1
ATOM 1263 C CA . GLY A 1 165 ? 20.778 -4.658 -5.242 1.00 96.31 165 GLY A CA 1
ATOM 1264 C C . GLY A 1 165 ? 19.380 -4.280 -5.735 1.00 96.31 165 GLY A C 1
ATOM 1265 O O . GLY A 1 165 ? 19.038 -4.393 -6.909 1.00 96.31 165 GLY A O 1
ATOM 1266 N N . SER A 1 166 ? 18.561 -3.763 -4.818 1.00 96.12 166 SER A N 1
ATOM 1267 C CA . SER A 1 166 ? 17.158 -3.405 -5.082 1.00 96.12 166 SER A CA 1
ATOM 1268 C C . SER A 1 166 ? 16.953 -2.134 -5.911 1.00 96.12 166 SER A C 1
ATOM 1270 O O . SER A 1 166 ? 15.835 -1.868 -6.341 1.00 96.12 166 SER A O 1
ATOM 1272 N N . THR A 1 167 ? 18.008 -1.356 -6.155 1.00 95.75 167 THR A N 1
ATOM 1273 C CA . THR A 1 167 ? 17.978 -0.138 -6.983 1.00 95.75 167 THR A CA 1
ATOM 1274 C C . THR A 1 167 ? 18.661 -0.318 -8.339 1.00 95.75 167 THR A C 1
ATOM 1276 O O . THR A 1 167 ? 18.726 0.636 -9.108 1.00 95.75 167 THR A O 1
ATOM 1279 N N . ASN A 1 168 ? 19.188 -1.510 -8.636 1.00 96.69 168 ASN A N 1
ATOM 1280 C CA . ASN A 1 168 ? 19.845 -1.813 -9.903 1.00 96.69 168 ASN A CA 1
ATOM 1281 C C . ASN A 1 168 ? 18.792 -2.220 -10.958 1.00 96.69 168 ASN A C 1
ATOM 1283 O O . ASN A 1 168 ? 18.162 -3.271 -10.794 1.00 96.69 168 ASN A O 1
ATOM 1287 N N . PRO A 1 169 ? 18.610 -1.452 -12.053 1.00 95.56 169 PRO A N 1
ATOM 1288 C CA . PRO A 1 169 ? 17.604 -1.754 -13.074 1.00 95.56 169 PRO A CA 1
ATOM 1289 C C . PRO A 1 169 ? 17.789 -3.125 -13.731 1.00 95.56 169 PRO A C 1
ATOM 1291 O O . PRO A 1 169 ? 16.805 -3.790 -14.040 1.00 95.56 169 PRO A O 1
ATOM 1294 N N . MET A 1 170 ? 19.036 -3.586 -13.888 1.00 96.88 170 MET A N 1
ATOM 1295 C CA . MET A 1 170 ? 19.337 -4.901 -14.461 1.00 96.88 17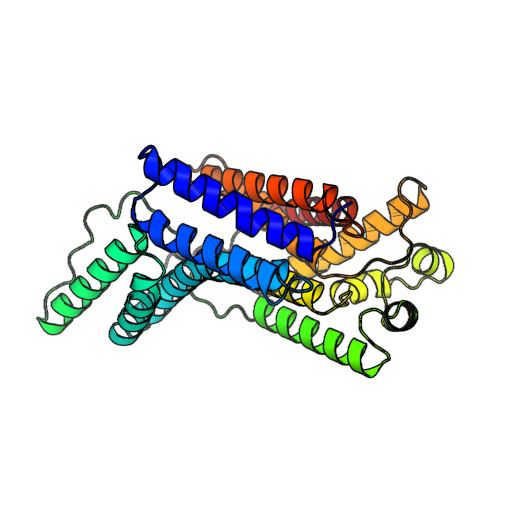0 MET A CA 1
ATOM 1296 C C . MET A 1 170 ? 18.938 -6.036 -13.511 1.00 96.88 170 MET A C 1
ATOM 1298 O O . MET A 1 170 ? 18.422 -7.064 -13.946 1.00 96.88 170 MET A O 1
ATOM 1302 N N . THR A 1 171 ? 19.130 -5.855 -12.203 1.00 97.69 171 THR A N 1
ATOM 1303 C CA . THR A 1 171 ? 18.653 -6.815 -11.198 1.00 97.69 171 THR A CA 1
ATOM 1304 C C . THR A 1 171 ? 17.126 -6.881 -11.200 1.00 97.69 171 THR A C 1
ATOM 1306 O O . THR A 1 171 ? 16.564 -7.973 -11.203 1.00 97.69 171 THR A O 1
ATOM 1309 N N . LEU A 1 172 ? 16.448 -5.731 -11.267 1.00 97.62 172 LEU A N 1
ATOM 1310 C CA . LEU A 1 172 ? 14.988 -5.667 -11.368 1.00 97.62 172 LEU A CA 1
ATOM 1311 C C . LEU A 1 172 ? 14.470 -6.319 -12.658 1.00 97.62 172 LEU A C 1
ATOM 1313 O O . LEU A 1 172 ? 13.538 -7.118 -12.594 1.00 97.62 172 LEU A O 1
ATOM 1317 N N . HIS A 1 173 ? 15.120 -6.065 -13.795 1.00 97.00 173 HIS A N 1
ATOM 1318 C CA . HIS A 1 173 ? 14.804 -6.698 -15.076 1.00 97.00 173 HIS A CA 1
ATOM 1319 C C . HIS A 1 173 ? 14.867 -8.226 -14.973 1.00 97.00 173 HIS A C 1
ATOM 1321 O O . HIS A 1 173 ? 13.897 -8.910 -15.305 1.00 97.00 173 HIS A O 1
ATOM 1327 N N . ARG A 1 174 ? 15.980 -8.766 -14.455 1.00 96.88 174 ARG A N 1
ATOM 1328 C CA . ARG A 1 174 ? 16.204 -10.216 -14.315 1.00 96.88 174 ARG A CA 1
ATOM 1329 C C . ARG A 1 174 ? 15.218 -10.883 -13.364 1.00 96.88 174 ARG A C 1
ATOM 1331 O O . ARG A 1 174 ? 14.819 -12.016 -13.600 1.00 96.88 174 ARG A O 1
ATOM 1338 N N . LEU A 1 175 ? 14.836 -10.191 -12.291 1.00 97.38 175 LEU A N 1
ATOM 1339 C CA . LEU A 1 175 ? 13.916 -10.721 -11.284 1.00 97.38 175 LEU A CA 1
ATOM 1340 C C . LEU A 1 175 ? 12.436 -10.539 -11.650 1.00 97.38 175 LEU A C 1
ATOM 1342 O O . LEU A 1 175 ? 11.570 -10.988 -10.901 1.00 97.38 175 LEU A O 1
ATOM 1346 N N . GLY A 1 176 ? 12.138 -9.914 -12.793 1.00 97.50 176 GLY A N 1
ATOM 1347 C CA . GLY A 1 176 ? 10.780 -9.826 -13.318 1.00 97.50 176 GLY A CA 1
ATOM 1348 C C . GLY A 1 176 ? 10.045 -8.540 -12.995 1.00 97.50 176 GLY A C 1
ATOM 1349 O O . GLY A 1 176 ? 8.849 -8.584 -12.706 1.00 97.50 176 GLY A O 1
ATOM 1350 N N . ALA A 1 177 ? 10.733 -7.401 -13.020 1.00 97.88 177 ALA A N 1
ATOM 1351 C CA . ALA A 1 177 ? 10.053 -6.118 -13.068 1.00 97.88 177 ALA A CA 1
ATOM 1352 C C . ALA A 1 177 ? 9.139 -6.045 -14.294 1.00 97.88 177 ALA A C 1
ATOM 1354 O O . ALA A 1 177 ? 9.411 -6.664 -15.333 1.00 97.88 177 ALA A O 1
ATOM 1355 N N . LEU A 1 178 ? 8.045 -5.297 -14.155 1.00 98.06 178 LEU A N 1
ATOM 1356 C CA . LEU A 1 178 ? 7.128 -5.088 -15.256 1.00 98.06 178 LEU A CA 1
ATOM 1357 C C . LEU A 1 178 ? 7.783 -4.141 -16.252 1.00 98.06 178 LEU A C 1
ATOM 1359 O O . LEU A 1 178 ? 8.048 -2.985 -15.933 1.00 98.06 178 LEU A O 1
ATOM 1363 N N . GLU A 1 179 ? 7.981 -4.649 -17.457 1.00 97.25 179 GLU A N 1
ATOM 1364 C CA . GLU A 1 179 ? 8.502 -3.914 -18.600 1.00 97.25 179 GLU A CA 1
ATOM 1365 C C . GLU A 1 179 ? 7.540 -4.181 -19.761 1.00 97.25 179 GLU A C 1
ATOM 1367 O O . GLU A 1 179 ? 7.573 -5.275 -20.337 1.00 97.25 179 GLU A O 1
ATOM 1372 N N . PRO A 1 180 ? 6.624 -3.243 -20.072 1.00 95.69 180 PRO A N 1
ATOM 1373 C CA . PRO A 1 180 ? 5.565 -3.462 -21.054 1.00 95.69 180 PRO A CA 1
ATOM 1374 C C . PRO A 1 180 ? 6.083 -3.954 -22.407 1.00 95.69 180 PRO A C 1
ATOM 1376 O O . PRO A 1 180 ? 5.499 -4.867 -22.985 1.00 95.69 180 PRO A O 1
ATOM 1379 N N . ALA A 1 181 ? 7.208 -3.411 -22.882 1.00 93.06 181 ALA A N 1
ATOM 1380 C CA . ALA A 1 181 ? 7.843 -3.848 -24.124 1.00 93.06 181 ALA A CA 1
ATOM 1381 C C . ALA A 1 181 ? 8.240 -5.333 -24.071 1.00 93.06 181 ALA A C 1
ATOM 1383 O O . ALA A 1 181 ? 7.866 -6.098 -24.956 1.00 93.06 181 ALA A O 1
ATOM 1384 N N . THR A 1 182 ? 8.911 -5.765 -23.002 1.00 94.75 182 THR A N 1
ATOM 1385 C CA . THR A 1 182 ? 9.316 -7.162 -22.791 1.00 94.75 182 THR A CA 1
ATOM 1386 C C . THR A 1 182 ? 8.102 -8.093 -22.705 1.00 94.75 182 THR A C 1
ATOM 1388 O O . THR A 1 182 ? 8.097 -9.172 -23.294 1.00 94.75 182 THR A O 1
ATOM 1391 N N . VAL A 1 183 ? 7.025 -7.668 -22.035 1.00 96.75 183 VAL A N 1
ATOM 1392 C CA . VAL A 1 183 ? 5.777 -8.449 -21.960 1.00 96.75 183 VAL A CA 1
ATOM 1393 C C . VAL A 1 183 ? 5.119 -8.594 -23.335 1.00 96.75 183 VAL A C 1
ATOM 1395 O O . VAL A 1 183 ? 4.681 -9.686 -23.690 1.00 96.75 183 VAL A O 1
ATOM 1398 N N . LEU A 1 184 ? 5.042 -7.509 -24.107 1.00 95.19 184 LEU A N 1
ATOM 1399 C CA . LEU A 1 184 ? 4.355 -7.479 -25.400 1.00 95.19 184 LEU A CA 1
ATOM 1400 C C . LEU A 1 184 ? 5.149 -8.166 -26.518 1.00 95.19 184 LEU A C 1
ATOM 1402 O O . LEU A 1 184 ? 4.540 -8.814 -27.364 1.00 95.19 184 LEU A O 1
ATOM 1406 N N . VAL A 1 185 ? 6.477 -8.014 -26.527 1.00 94.88 185 VAL A N 1
ATOM 1407 C CA . VAL A 1 185 ? 7.361 -8.522 -27.589 1.00 94.88 185 VAL A CA 1
ATOM 1408 C C . VAL A 1 185 ? 7.816 -9.951 -27.303 1.00 94.88 185 VAL A C 1
ATOM 1410 O O . VAL A 1 185 ? 7.728 -10.800 -28.186 1.00 94.88 185 VAL A O 1
ATOM 1413 N N . ASN A 1 186 ? 8.250 -10.243 -26.072 1.00 95.75 186 ASN A N 1
ATOM 1414 C CA . ASN A 1 186 ? 8.811 -11.554 -25.719 1.00 95.75 186 ASN A CA 1
ATOM 1415 C C . ASN A 1 186 ? 7.775 -12.507 -25.099 1.00 95.75 186 ASN A C 1
ATOM 1417 O O . ASN A 1 186 ? 8.094 -13.659 -24.814 1.00 95.75 186 ASN A O 1
ATOM 1421 N N . GLY A 1 187 ? 6.545 -12.043 -24.841 1.00 95.88 187 GLY A N 1
ATOM 1422 C CA . GLY A 1 187 ? 5.500 -12.859 -24.214 1.00 95.88 187 GLY A CA 1
ATOM 1423 C C . GLY A 1 187 ? 5.769 -13.191 -22.741 1.00 95.88 187 GLY A C 1
ATOM 1424 O O . GLY A 1 187 ? 5.253 -14.177 -22.215 1.00 95.88 187 GLY A O 1
ATOM 1425 N N . GLU A 1 188 ? 6.577 -12.386 -22.045 1.00 97.44 188 GLU A N 1
ATOM 1426 C CA . GLU A 1 188 ? 6.993 -12.623 -20.655 1.00 97.44 188 GLU A CA 1
ATOM 1427 C C . GLU A 1 188 ? 5.899 -12.243 -19.629 1.00 97.44 188 GLU A C 1
ATOM 1429 O O . GLU A 1 188 ? 6.120 -11.475 -18.693 1.00 97.44 188 GLU A O 1
ATOM 1434 N N . TYR A 1 189 ? 4.690 -12.797 -19.779 1.00 97.44 189 TYR A N 1
ATOM 1435 C CA . TYR A 1 189 ? 3.506 -12.467 -18.964 1.00 97.44 189 TYR A CA 1
ATOM 1436 C C . TYR A 1 189 ? 3.659 -12.753 -17.465 1.00 97.44 189 TYR A C 1
ATOM 1438 O O . TYR A 1 189 ? 2.943 -12.179 -16.645 1.00 97.44 189 TYR A O 1
ATOM 1446 N N . TRP A 1 190 ? 4.608 -13.604 -17.077 1.00 97.69 190 TRP A N 1
ATOM 1447 C CA . TRP A 1 190 ? 4.938 -13.861 -15.674 1.00 97.69 190 TRP A CA 1
ATOM 1448 C C . TRP A 1 190 ? 5.382 -12.584 -14.932 1.00 97.69 190 TRP A C 1
ATOM 1450 O O . TRP A 1 190 ? 5.145 -12.469 -13.726 1.00 97.69 190 TRP A O 1
ATOM 1460 N N . ARG A 1 191 ? 5.904 -11.580 -15.660 1.00 98.19 191 ARG A N 1
ATOM 1461 C CA . ARG A 1 191 ? 6.266 -10.253 -15.132 1.00 98.19 191 ARG A CA 1
ATOM 1462 C C . ARG A 1 191 ? 5.092 -9.501 -14.513 1.00 98.19 191 ARG A C 1
ATOM 1464 O O . ARG A 1 191 ? 5.288 -8.743 -13.567 1.00 98.19 191 ARG A O 1
ATOM 1471 N N . LEU A 1 192 ? 3.868 -9.754 -14.988 1.00 97.94 192 LEU A N 1
ATOM 1472 C CA . LEU A 1 192 ? 2.647 -9.165 -14.426 1.00 97.94 192 LEU A CA 1
ATOM 1473 C C . LEU A 1 192 ? 2.435 -9.568 -12.958 1.00 97.94 192 LEU A C 1
ATOM 1475 O O . LEU A 1 192 ? 1.830 -8.822 -12.193 1.00 97.94 192 LEU A O 1
ATOM 1479 N N . ALA A 1 193 ? 2.920 -10.751 -12.567 1.00 97.88 193 ALA A N 1
ATOM 1480 C CA . ALA A 1 193 ? 2.807 -11.259 -11.206 1.00 97.88 193 ALA A CA 1
ATOM 1481 C C . ALA A 1 193 ? 4.059 -10.961 -10.370 1.00 97.88 193 ALA A C 1
ATOM 1483 O O . ALA A 1 193 ? 3.941 -10.537 -9.221 1.00 97.88 193 ALA A O 1
ATOM 1484 N N . THR A 1 194 ? 5.261 -11.159 -10.919 1.00 97.75 194 THR A N 1
ATOM 1485 C CA . THR A 1 194 ? 6.514 -10.978 -10.162 1.00 97.75 194 THR A CA 1
ATOM 1486 C C . THR A 1 194 ? 6.768 -9.526 -9.776 1.00 97.75 194 THR A C 1
ATOM 1488 O O . THR A 1 194 ? 7.238 -9.274 -8.665 1.00 97.75 194 THR A O 1
ATOM 1491 N N . ALA A 1 195 ? 6.387 -8.565 -10.626 1.00 97.75 195 ALA A N 1
ATOM 1492 C CA . ALA A 1 195 ? 6.576 -7.137 -10.366 1.00 97.75 195 ALA A CA 1
ATOM 1493 C C . ALA A 1 195 ? 5.913 -6.661 -9.061 1.00 97.75 195 ALA A C 1
ATOM 1495 O O . ALA A 1 195 ? 6.418 -5.741 -8.416 1.00 97.75 195 ALA A O 1
ATOM 1496 N N . ILE A 1 196 ? 4.834 -7.330 -8.634 1.00 98.12 196 ILE A N 1
ATOM 1497 C CA . ILE A 1 196 ? 4.087 -7.035 -7.400 1.00 98.12 196 ILE A CA 1
ATOM 1498 C C . ILE A 1 196 ? 4.962 -7.234 -6.151 1.00 98.12 196 ILE A C 1
ATOM 1500 O O . ILE A 1 196 ? 4.730 -6.594 -5.128 1.00 98.12 196 ILE A O 1
ATOM 1504 N N . PHE A 1 197 ? 5.975 -8.104 -6.221 1.00 98.38 197 PHE A N 1
ATOM 1505 C CA . PHE A 1 197 ? 6.819 -8.460 -5.076 1.00 98.38 197 PHE A CA 1
ATOM 1506 C C . PHE A 1 197 ? 8.194 -7.778 -5.074 1.00 98.38 197 PHE A C 1
ATOM 1508 O O . PHE A 1 197 ? 8.910 -7.834 -4.072 1.00 98.38 197 PHE A O 1
ATOM 1515 N N . LEU A 1 198 ? 8.571 -7.111 -6.166 1.00 98.31 198 LEU A N 1
ATOM 1516 C CA . LEU A 1 198 ? 9.831 -6.374 -6.268 1.00 98.31 198 LEU A CA 1
ATOM 1517 C C . LEU A 1 198 ? 9.678 -4.950 -5.734 1.00 98.31 198 LEU A C 1
ATOM 1519 O O . LEU A 1 198 ? 8.625 -4.339 -5.877 1.00 98.31 198 LEU A O 1
ATOM 1523 N N . HIS A 1 199 ? 10.730 -4.396 -5.132 1.00 97.25 199 HIS A N 1
ATOM 1524 C CA . HIS A 1 199 ? 10.697 -3.038 -4.575 1.00 97.25 199 HIS A CA 1
ATOM 1525 C C . HIS A 1 199 ? 11.965 -2.252 -4.900 1.00 97.25 199 HIS A C 1
ATOM 1527 O O . HIS A 1 199 ? 13.070 -2.726 -4.657 1.00 97.25 199 HIS A O 1
ATOM 1533 N N . TYR A 1 200 ? 11.814 -1.022 -5.391 1.00 95.12 200 TYR A N 1
ATOM 1534 C CA . TYR A 1 200 ? 12.936 -0.107 -5.619 1.00 95.12 200 TYR A CA 1
ATOM 1535 C C . TYR A 1 200 ? 13.407 0.534 -4.299 1.00 95.12 200 TYR A C 1
ATOM 1537 O O . TYR A 1 200 ? 12.869 1.551 -3.859 1.00 95.12 200 TYR A O 1
ATOM 1545 N N . GLY A 1 201 ? 14.407 -0.070 -3.654 1.00 94.12 201 GLY A N 1
ATOM 1546 C CA . GLY A 1 201 ? 14.983 0.409 -2.393 1.00 94.12 201 GLY A CA 1
ATOM 1547 C C . GLY A 1 201 ? 14.165 0.086 -1.131 1.00 94.12 201 GLY A C 1
ATOM 1548 O O . GLY A 1 201 ? 12.975 -0.232 -1.170 1.00 94.12 201 GLY A O 1
ATOM 1549 N N . ALA A 1 202 ? 14.821 0.180 0.030 1.00 92.38 202 ALA A N 1
ATOM 1550 C CA . ALA A 1 202 ? 14.250 -0.249 1.312 1.00 92.38 202 ALA A CA 1
ATOM 1551 C C . ALA A 1 202 ? 13.070 0.620 1.777 1.00 92.38 202 ALA A C 1
ATOM 1553 O O . ALA A 1 202 ? 12.091 0.097 2.302 1.00 92.38 202 ALA A O 1
ATOM 1554 N N . ALA A 1 203 ? 13.124 1.937 1.553 1.00 87.12 203 ALA A N 1
ATOM 1555 C CA . ALA A 1 203 ? 12.031 2.834 1.929 1.00 87.12 203 ALA A CA 1
ATOM 1556 C C . ALA A 1 203 ? 10.725 2.478 1.197 1.00 87.12 203 ALA A C 1
ATOM 1558 O O . ALA A 1 203 ? 9.660 2.450 1.813 1.00 87.12 203 ALA A O 1
ATOM 1559 N N . HIS A 1 204 ? 10.816 2.131 -0.092 1.00 91.25 204 HIS A N 1
ATOM 1560 C CA . HIS A 1 204 ? 9.665 1.715 -0.886 1.00 91.25 204 HIS A CA 1
ATOM 1561 C C . HIS A 1 204 ? 9.056 0.404 -0.359 1.00 91.25 204 HIS A C 1
ATOM 1563 O O . HIS A 1 204 ? 7.836 0.309 -0.217 1.00 91.25 204 HIS A O 1
ATOM 1569 N N . LEU A 1 205 ? 9.885 -0.580 0.013 1.00 95.25 205 LEU A N 1
ATOM 1570 C CA . LEU A 1 205 ? 9.419 -1.805 0.673 1.00 95.25 205 LEU A CA 1
ATOM 1571 C C . LEU A 1 205 ? 8.708 -1.502 1.996 1.00 95.25 205 LEU A C 1
ATOM 1573 O O . LEU A 1 205 ? 7.589 -1.960 2.212 1.00 95.25 205 LEU A O 1
ATOM 1577 N N . LEU A 1 206 ? 9.337 -0.723 2.878 1.00 92.31 206 LEU A N 1
ATOM 1578 C CA . LEU A 1 206 ? 8.805 -0.453 4.214 1.00 92.31 206 LEU A CA 1
ATOM 1579 C C . LEU A 1 206 ? 7.429 0.215 4.164 1.00 92.31 206 LEU A C 1
ATOM 1581 O O . LEU A 1 206 ? 6.533 -0.192 4.903 1.00 92.31 206 LEU A O 1
ATOM 1585 N N . VAL A 1 207 ? 7.235 1.185 3.265 1.00 88.25 207 VAL A N 1
ATOM 1586 C CA . VAL A 1 207 ? 5.934 1.847 3.071 1.00 88.25 207 VAL A CA 1
ATOM 1587 C C . VAL A 1 207 ? 4.869 0.851 2.602 1.00 88.25 207 VAL A C 1
ATOM 1589 O O . VAL A 1 207 ? 3.759 0.850 3.134 1.00 88.25 207 VAL A O 1
ATOM 1592 N N . ASN A 1 208 ? 5.205 -0.042 1.668 1.00 94.06 208 ASN A N 1
ATOM 1593 C CA . ASN A 1 208 ? 4.277 -1.059 1.170 1.00 94.06 208 ASN A CA 1
ATOM 1594 C C . ASN A 1 208 ? 3.901 -2.095 2.231 1.00 94.06 208 ASN A C 1
ATOM 1596 O O . ASN A 1 208 ? 2.718 -2.391 2.412 1.00 94.06 208 ASN A O 1
ATOM 1600 N N . LEU A 1 209 ? 4.885 -2.618 2.967 1.00 95.50 209 LEU A N 1
ATOM 1601 C CA . LEU A 1 209 ? 4.638 -3.564 4.056 1.00 95.50 209 LEU A CA 1
ATOM 1602 C C . LEU A 1 209 ? 3.795 -2.928 5.159 1.00 95.50 209 LEU A C 1
ATOM 1604 O O . LEU A 1 209 ? 2.876 -3.562 5.680 1.00 95.50 209 LEU A O 1
ATOM 1608 N N . PHE A 1 210 ? 4.072 -1.665 5.484 1.00 90.75 210 PHE A N 1
ATOM 1609 C CA . PHE A 1 210 ? 3.285 -0.899 6.438 1.00 90.75 210 PHE A CA 1
ATOM 1610 C C . PHE A 1 210 ? 1.831 -0.735 5.972 1.00 90.75 210 PHE A C 1
ATOM 1612 O O . PHE A 1 210 ? 0.904 -1.036 6.729 1.00 90.75 210 PHE A O 1
ATOM 1619 N N . ALA A 1 211 ? 1.615 -0.326 4.718 1.00 91.06 211 ALA A N 1
ATOM 1620 C CA . ALA A 1 211 ? 0.280 -0.157 4.157 1.00 91.06 211 ALA A CA 1
ATOM 1621 C C . ALA A 1 211 ? -0.492 -1.488 4.112 1.00 91.06 211 ALA A C 1
ATOM 1623 O O . ALA A 1 211 ? -1.640 -1.555 4.560 1.00 91.06 211 ALA A O 1
ATOM 1624 N N . LEU A 1 212 ? 0.149 -2.574 3.669 1.00 94.38 212 LEU A N 1
ATOM 1625 C CA . LEU A 1 212 ? -0.439 -3.914 3.661 1.00 94.38 212 LEU A CA 1
ATOM 1626 C C . LEU A 1 212 ? -0.795 -4.388 5.076 1.00 94.38 212 LEU A C 1
ATOM 1628 O O . LEU A 1 212 ? -1.892 -4.902 5.297 1.00 94.38 212 LEU A O 1
ATOM 1632 N N . HIS A 1 213 ? 0.093 -4.176 6.050 1.00 91.31 213 HIS A N 1
ATOM 1633 C CA . HIS A 1 213 ? -0.157 -4.524 7.446 1.00 91.31 213 HIS A CA 1
ATOM 1634 C C . HIS A 1 213 ? -1.304 -3.709 8.058 1.00 91.31 213 HIS A C 1
ATOM 1636 O O . HIS A 1 213 ? -2.050 -4.223 8.889 1.00 91.31 213 HIS A O 1
ATOM 1642 N N . PHE A 1 214 ? -1.470 -2.446 7.662 1.00 85.19 214 PHE A N 1
ATOM 1643 C CA . PHE A 1 214 ? -2.505 -1.587 8.228 1.00 85.19 214 PHE A CA 1
ATOM 1644 C C . PHE A 1 214 ? -3.886 -1.818 7.594 1.00 85.19 214 PHE A C 1
ATOM 1646 O O . PHE A 1 214 ? -4.886 -1.970 8.305 1.00 85.19 214 PHE A O 1
ATOM 1653 N N . PHE A 1 215 ? -3.955 -1.874 6.261 1.00 87.44 215 PHE A N 1
ATOM 1654 C CA . PHE A 1 215 ? -5.217 -2.008 5.528 1.00 87.44 215 PHE A CA 1
ATOM 1655 C C . PHE A 1 215 ? -5.661 -3.467 5.374 1.00 87.44 215 PHE A C 1
ATOM 1657 O O . PHE A 1 215 ? -6.851 -3.767 5.507 1.00 87.44 215 PHE A O 1
ATOM 1664 N N . GLY A 1 216 ? -4.714 -4.386 5.177 1.00 91.31 216 GLY A N 1
ATOM 1665 C CA . GLY A 1 216 ? -4.976 -5.791 4.872 1.00 91.31 216 GLY A CA 1
ATOM 1666 C C . GLY A 1 216 ? -5.823 -6.534 5.913 1.00 91.31 216 GLY A C 1
ATOM 1667 O O . GLY A 1 216 ? -6.867 -7.080 5.549 1.00 91.31 216 GLY A O 1
ATOM 1668 N N . PRO A 1 217 ? -5.467 -6.516 7.216 1.00 89.88 217 PRO A N 1
ATOM 1669 C CA . PRO A 1 217 ? -6.158 -7.285 8.255 1.00 89.88 217 PRO A CA 1
ATOM 1670 C C . PRO A 1 217 ? -7.663 -7.050 8.340 1.00 89.88 217 PRO A C 1
ATOM 1672 O O . PRO A 1 217 ? -8.426 -7.968 8.653 1.00 89.88 217 PRO A O 1
ATOM 1675 N N . THR A 1 218 ? -8.092 -5.810 8.086 1.00 85.00 218 THR A N 1
ATOM 1676 C CA . THR A 1 218 ? -9.505 -5.431 8.174 1.00 85.00 218 THR A CA 1
ATOM 1677 C C . THR A 1 218 ? -10.309 -6.119 7.073 1.00 85.00 218 THR A C 1
ATOM 1679 O O . THR A 1 218 ? -11.354 -6.702 7.366 1.00 85.00 218 THR A O 1
ATOM 1682 N N . LEU A 1 219 ? -9.797 -6.116 5.836 1.00 88.44 219 LEU A N 1
ATOM 1683 C CA . LEU A 1 219 ? -10.444 -6.797 4.719 1.00 88.44 219 LEU A CA 1
ATOM 1684 C C . LEU A 1 219 ? -10.312 -8.319 4.844 1.00 88.44 219 LEU A C 1
ATOM 1686 O O . LEU A 1 219 ? -11.317 -9.015 4.713 1.00 88.44 219 LEU A O 1
ATOM 1690 N N . GLU A 1 220 ? -9.126 -8.842 5.177 1.00 92.44 220 GLU A N 1
ATOM 1691 C CA . GLU A 1 220 ? -8.910 -10.286 5.340 1.00 92.44 220 GLU A CA 1
ATOM 1692 C C . GLU A 1 220 ? -9.881 -10.893 6.359 1.00 92.44 220 GLU A C 1
ATOM 1694 O O . GLU A 1 220 ? -10.497 -11.929 6.108 1.00 92.44 220 GLU A O 1
ATOM 1699 N N . SER A 1 221 ? -10.100 -10.207 7.482 1.00 87.50 221 SER A N 1
ATOM 1700 C CA . SER A 1 221 ? -11.057 -10.652 8.500 1.00 87.50 221 SER A CA 1
ATOM 1701 C C . SER A 1 221 ? -12.512 -10.637 8.010 1.00 87.50 221 SER A C 1
ATOM 1703 O O . SER A 1 221 ? -13.340 -11.386 8.534 1.00 87.50 221 SER A O 1
ATOM 1705 N N . ALA A 1 222 ? -12.844 -9.782 7.038 1.00 84.56 222 ALA A N 1
ATOM 1706 C CA . ALA A 1 222 ? -14.196 -9.617 6.510 1.00 84.56 222 ALA A CA 1
ATOM 1707 C C . ALA A 1 222 ? -14.535 -10.634 5.406 1.00 84.56 222 ALA A C 1
ATOM 1709 O O . ALA A 1 222 ? -15.646 -11.173 5.388 1.00 84.56 222 ALA A O 1
ATOM 1710 N N . ILE A 1 223 ? -13.586 -10.915 4.506 1.00 86.75 223 ILE A N 1
ATOM 1711 C CA . ILE A 1 223 ? -13.814 -11.776 3.330 1.00 86.75 223 ILE A CA 1
ATOM 1712 C C . ILE A 1 223 ? -13.129 -13.148 3.427 1.00 86.75 223 ILE A C 1
ATOM 1714 O O . ILE A 1 223 ? -13.492 -14.061 2.688 1.00 86.75 223 ILE A O 1
ATOM 1718 N N . GLY A 1 224 ? -12.214 -13.337 4.380 1.00 90.88 224 GLY A N 1
ATOM 1719 C CA . GLY A 1 224 ? -11.418 -14.553 4.561 1.00 90.88 224 GLY A CA 1
ATOM 1720 C C . GLY A 1 224 ? -10.102 -14.543 3.774 1.00 90.88 224 GLY A C 1
ATOM 1721 O O . GLY A 1 224 ? -9.985 -13.884 2.742 1.00 90.88 224 GLY A O 1
ATOM 1722 N N . SER A 1 225 ? -9.122 -15.317 4.251 1.00 93.31 225 SER A N 1
ATOM 1723 C CA . SER A 1 225 ? -7.734 -15.323 3.761 1.00 93.31 225 SER A CA 1
ATOM 1724 C C . SER A 1 225 ? -7.582 -15.650 2.278 1.00 93.31 225 SER A C 1
ATOM 1726 O O . SER A 1 225 ? -6.873 -14.936 1.578 1.00 93.31 225 SER A O 1
ATOM 1728 N N . LEU A 1 226 ? -8.283 -16.672 1.772 1.00 93.25 226 LEU A N 1
ATOM 1729 C CA . LEU A 1 226 ? -8.197 -17.044 0.355 1.00 93.25 226 LEU A CA 1
ATOM 1730 C C . LEU A 1 226 ? -8.721 -15.926 -0.556 1.00 93.25 226 LEU A C 1
ATOM 1732 O O . LEU A 1 226 ? -8.040 -15.523 -1.492 1.00 93.25 226 LEU A O 1
ATOM 1736 N N . ARG A 1 227 ? -9.908 -15.383 -0.255 1.00 93.50 227 ARG A N 1
ATOM 1737 C CA . ARG A 1 227 ? -10.503 -14.295 -1.048 1.00 93.50 227 ARG A CA 1
ATOM 1738 C C . ARG A 1 227 ? -9.651 -13.033 -0.986 1.00 93.50 227 ARG A C 1
ATOM 1740 O O . ARG A 1 227 ? -9.492 -12.363 -1.993 1.00 93.50 227 ARG A O 1
ATOM 1747 N N . PHE A 1 228 ? -9.070 -12.743 0.176 1.00 95.56 228 PHE A N 1
ATOM 1748 C CA . PHE A 1 228 ? -8.131 -11.641 0.335 1.00 95.56 228 PHE A CA 1
ATOM 1749 C C . PHE A 1 228 ? -6.877 -11.807 -0.529 1.00 95.56 228 PHE A C 1
ATOM 1751 O O . PHE A 1 228 ? -6.521 -10.876 -1.247 1.00 95.56 228 PHE A O 1
ATOM 1758 N N . ALA A 1 229 ? -6.243 -12.984 -0.502 1.00 96.69 229 ALA A N 1
ATOM 1759 C CA . ALA A 1 229 ? -5.068 -13.266 -1.325 1.00 96.69 229 ALA A CA 1
ATOM 1760 C C . ALA A 1 229 ? -5.389 -13.144 -2.823 1.00 96.69 229 ALA A C 1
ATOM 1762 O O . ALA A 1 229 ? -4.637 -12.510 -3.558 1.00 96.69 229 ALA A O 1
ATOM 1763 N N . VAL A 1 230 ? -6.540 -13.673 -3.254 1.00 96.00 230 VAL A N 1
ATOM 1764 C CA . VAL A 1 230 ? -7.026 -13.536 -4.636 1.00 96.00 230 VAL A CA 1
ATOM 1765 C C . VAL A 1 230 ? -7.249 -12.068 -5.000 1.00 96.00 230 VAL A C 1
ATOM 1767 O O . VAL A 1 230 ? -6.758 -11.638 -6.037 1.00 96.00 230 VAL A O 1
ATOM 1770 N N . CYS A 1 231 ? -7.914 -11.274 -4.152 1.00 96.56 231 CYS A N 1
ATOM 1771 C CA . CYS A 1 231 ? -8.088 -9.841 -4.402 1.00 96.56 231 CYS A CA 1
ATOM 1772 C C . CYS A 1 231 ? -6.755 -9.116 -4.557 1.00 96.56 231 CYS A C 1
ATOM 1774 O O . CYS A 1 231 ? -6.606 -8.323 -5.480 1.00 96.56 231 CYS A O 1
ATOM 1776 N N . TYR A 1 232 ? -5.800 -9.375 -3.662 1.00 98.12 232 TYR A N 1
ATOM 1777 C CA . TYR A 1 232 ? -4.487 -8.740 -3.707 1.00 98.12 232 TYR A CA 1
ATOM 1778 C C . TYR A 1 232 ? -3.752 -9.081 -5.009 1.00 98.12 232 TYR A C 1
ATOM 1780 O O . TYR A 1 232 ? -3.358 -8.178 -5.746 1.00 98.12 232 TYR A O 1
ATOM 1788 N N . LEU A 1 233 ? -3.636 -10.375 -5.328 1.00 98.31 233 LEU A N 1
ATOM 1789 C CA . LEU A 1 233 ? -2.927 -10.840 -6.519 1.00 98.31 233 LEU A CA 1
ATOM 1790 C C . LEU A 1 233 ? -3.601 -10.360 -7.804 1.00 98.31 233 LEU A C 1
ATOM 1792 O O . LEU A 1 233 ? -2.933 -9.779 -8.652 1.00 98.31 233 LEU A O 1
ATOM 1796 N N . LEU A 1 234 ? -4.918 -10.537 -7.940 1.00 98.25 234 LEU A N 1
ATOM 1797 C CA . LEU A 1 234 ? -5.632 -10.129 -9.151 1.00 98.25 234 LEU A CA 1
ATOM 1798 C C . LEU A 1 234 ? -5.666 -8.612 -9.330 1.00 98.25 234 LEU A C 1
ATOM 1800 O O . LEU A 1 234 ? -5.617 -8.157 -10.465 1.00 98.25 234 LEU A O 1
ATOM 1804 N N . SER A 1 235 ? -5.702 -7.824 -8.252 1.00 98.44 235 SER A N 1
ATOM 1805 C CA . SER A 1 235 ? -5.622 -6.365 -8.387 1.00 98.44 235 SER A CA 1
ATOM 1806 C C . SER A 1 235 ? -4.240 -5.905 -8.847 1.00 98.44 235 SER A C 1
ATOM 1808 O O . SER A 1 235 ? -4.146 -5.013 -9.684 1.00 98.44 235 SER A O 1
ATOM 1810 N N . GLY A 1 236 ? -3.168 -6.521 -8.336 1.00 98.25 236 GLY A N 1
ATOM 1811 C CA . GLY A 1 236 ? -1.807 -6.228 -8.789 1.00 98.25 236 GLY A CA 1
ATOM 1812 C C . GLY A 1 236 ? -1.561 -6.671 -10.233 1.00 98.25 236 GLY A C 1
ATOM 1813 O O . GLY A 1 236 ? -1.071 -5.882 -11.037 1.00 98.25 236 GLY A O 1
ATOM 1814 N N . ILE A 1 237 ? -1.967 -7.897 -10.584 1.00 98.62 237 ILE A N 1
ATOM 1815 C CA . ILE A 1 237 ? -1.842 -8.437 -11.947 1.00 98.62 237 ILE A CA 1
ATOM 1816 C C . ILE A 1 237 ? -2.700 -7.624 -12.919 1.00 98.62 237 ILE A C 1
ATOM 1818 O O . ILE A 1 237 ? -2.222 -7.257 -13.987 1.00 98.62 237 ILE A O 1
ATOM 1822 N N . GLY A 1 238 ? -3.946 -7.313 -12.545 1.00 98.25 238 GLY A N 1
ATOM 1823 C CA . GLY A 1 238 ? -4.859 -6.500 -13.348 1.00 98.25 238 GLY A CA 1
ATOM 1824 C C . GLY A 1 238 ? -4.309 -5.101 -13.596 1.00 98.25 238 GLY A C 1
ATOM 1825 O O . GLY A 1 238 ? -4.309 -4.650 -14.735 1.00 98.25 238 GLY A O 1
ATOM 1826 N N . SER A 1 239 ? -3.724 -4.472 -12.573 1.00 98.31 239 SER A N 1
ATOM 1827 C CA . SER A 1 239 ? -3.005 -3.207 -12.730 1.00 98.31 239 SER A CA 1
ATOM 1828 C C . SER A 1 239 ? -1.834 -3.322 -13.708 1.00 98.31 239 SER A C 1
ATOM 1830 O O . SER A 1 239 ? -1.737 -2.530 -14.641 1.00 98.31 239 SER A O 1
ATOM 1832 N N . CYS A 1 240 ? -0.975 -4.336 -13.561 1.00 98.19 240 CYS A N 1
ATOM 1833 C CA . CYS A 1 240 ? 0.147 -4.545 -14.479 1.00 98.19 240 CYS A CA 1
ATOM 1834 C C . CYS A 1 240 ? -0.327 -4.792 -15.922 1.00 98.19 240 CYS A C 1
ATOM 1836 O O . CYS A 1 240 ? 0.291 -4.308 -16.872 1.00 98.19 240 CYS A O 1
ATOM 1838 N N . ALA A 1 241 ? -1.430 -5.523 -16.095 1.00 97.88 241 ALA A N 1
ATOM 1839 C CA . ALA A 1 241 ? -2.024 -5.795 -17.399 1.00 97.88 241 ALA A CA 1
ATOM 1840 C C . ALA A 1 241 ? -2.616 -4.525 -18.031 1.00 97.88 241 ALA A C 1
ATOM 1842 O O . ALA A 1 241 ? -2.381 -4.270 -19.210 1.00 97.88 241 ALA A O 1
ATOM 1843 N N . GLU A 1 242 ? -3.327 -3.706 -17.251 1.00 97.25 242 GLU A N 1
ATOM 1844 C CA . GLU A 1 242 ? -3.873 -2.422 -17.701 1.00 97.25 242 GLU A CA 1
ATOM 1845 C C . GLU A 1 242 ? -2.751 -1.454 -18.087 1.00 97.25 242 GLU A C 1
ATOM 1847 O O . GLU A 1 242 ? -2.791 -0.891 -19.176 1.00 97.25 242 GLU A O 1
ATOM 1852 N N . ILE A 1 243 ? -1.690 -1.351 -17.279 1.00 96.88 243 ILE A N 1
ATOM 1853 C CA . ILE A 1 243 ? -0.490 -0.575 -17.622 1.00 96.88 243 ILE A CA 1
ATOM 1854 C C . ILE A 1 243 ? 0.137 -1.066 -18.928 1.00 96.88 243 ILE A C 1
ATOM 1856 O O . ILE A 1 243 ? 0.431 -0.262 -19.809 1.00 96.88 243 ILE A O 1
ATOM 1860 N N . THR A 1 244 ? 0.290 -2.382 -19.092 1.00 96.69 244 THR A N 1
ATOM 1861 C CA . THR A 1 244 ? 0.834 -2.964 -20.329 1.00 96.69 244 THR A CA 1
ATOM 1862 C C . THR A 1 244 ? -0.038 -2.619 -21.540 1.00 96.69 244 THR A C 1
ATOM 1864 O O . THR A 1 244 ? 0.482 -2.283 -22.605 1.00 96.69 244 THR A O 1
ATOM 1867 N N . MET A 1 245 ? -1.365 -2.649 -21.382 1.00 96.19 245 MET A N 1
ATOM 1868 C CA . MET A 1 245 ? -2.310 -2.255 -22.428 1.00 96.19 245 MET A CA 1
ATOM 1869 C C . MET A 1 245 ? -2.226 -0.755 -22.743 1.00 96.19 245 MET A C 1
ATOM 1871 O O . MET A 1 245 ? -2.177 -0.382 -23.911 1.00 96.19 245 MET A O 1
ATOM 1875 N N . MET A 1 246 ? -2.159 0.109 -21.729 1.00 95.50 246 MET A N 1
ATOM 1876 C CA . MET A 1 246 ? -2.012 1.557 -21.913 1.00 95.50 246 MET A CA 1
ATOM 1877 C C . MET A 1 246 ? -0.706 1.906 -22.634 1.00 95.50 246 MET A C 1
ATOM 1879 O O . MET A 1 246 ? -0.709 2.773 -23.507 1.00 95.50 246 MET A O 1
ATOM 1883 N N . SER A 1 247 ? 0.389 1.201 -22.334 1.00 93.81 247 SER A N 1
ATOM 1884 C CA . SER A 1 247 ? 1.648 1.346 -23.070 1.00 93.81 247 SER A CA 1
ATOM 1885 C C . SER A 1 247 ? 1.544 0.847 -24.509 1.00 93.81 247 SER A C 1
ATOM 1887 O O . SER A 1 247 ? 2.035 1.516 -25.414 1.00 93.81 247 SER A O 1
ATOM 1889 N N . ARG A 1 248 ? 0.834 -0.262 -24.761 1.00 94.25 248 ARG A N 1
ATOM 1890 C CA . ARG A 1 248 ? 0.544 -0.723 -26.131 1.00 94.25 248 ARG A CA 1
ATOM 1891 C C . ARG A 1 248 ? -0.235 0.318 -26.940 1.00 94.25 248 ARG A C 1
ATOM 1893 O O . ARG A 1 248 ? 0.023 0.478 -28.127 1.00 94.25 248 ARG A O 1
ATOM 1900 N N . LEU A 1 249 ? -1.183 1.004 -26.305 1.00 95.06 249 LEU A N 1
ATOM 1901 C CA . LEU A 1 249 ? -1.991 2.068 -26.910 1.00 95.06 249 LEU A CA 1
ATOM 1902 C C . LEU A 1 249 ? -1.260 3.419 -26.982 1.00 95.06 249 LEU A C 1
ATOM 1904 O O . LEU A 1 249 ? -1.855 4.399 -27.423 1.00 95.06 249 LEU A O 1
ATOM 1908 N N . GLN A 1 250 ? 0.007 3.478 -26.553 1.00 91.69 250 GLN A N 1
ATOM 1909 C CA . GLN A 1 250 ? 0.828 4.694 -26.506 1.00 91.69 250 GLN A CA 1
ATOM 1910 C C . GLN A 1 250 ? 0.222 5.816 -25.644 1.00 91.69 250 GLN A C 1
ATOM 1912 O O . GLN A 1 250 ? 0.502 6.993 -25.843 1.00 91.69 250 GLN A O 1
ATOM 1917 N N . TRP A 1 251 ? -0.614 5.463 -24.663 1.00 90.94 251 TRP A N 1
ATOM 1918 C CA . TRP A 1 251 ? -1.189 6.418 -23.708 1.00 90.94 251 TRP A CA 1
ATOM 1919 C C . TRP A 1 251 ? -0.257 6.704 -22.533 1.00 90.94 251 TRP A C 1
ATOM 1921 O O . TRP A 1 251 ? -0.419 7.710 -21.844 1.00 90.94 251 TRP A O 1
ATOM 1931 N N . LEU A 1 252 ? 0.678 5.791 -22.263 1.00 88.56 252 LEU A N 1
ATOM 1932 C CA . LEU A 1 252 ? 1.577 5.870 -21.123 1.00 88.56 252 LEU A CA 1
ATOM 1933 C C . LEU A 1 252 ? 2.917 5.200 -21.431 1.00 88.56 252 LEU A C 1
ATOM 1935 O O . LEU A 1 252 ? 2.962 4.027 -21.803 1.00 88.56 252 LEU A O 1
ATOM 1939 N N . GLU A 1 253 ? 4.006 5.916 -21.183 1.00 86.62 253 GLU A N 1
ATOM 1940 C CA . GLU A 1 253 ? 5.364 5.383 -21.280 1.00 86.62 253 GLU A CA 1
ATOM 1941 C C . GLU A 1 253 ? 5.867 5.000 -19.886 1.00 86.62 253 GLU A C 1
ATOM 1943 O O . GLU A 1 253 ? 6.008 5.842 -18.997 1.00 86.62 253 GLU A O 1
ATOM 1948 N N . ILE A 1 254 ? 6.087 3.701 -19.678 1.00 85.75 254 ILE A N 1
ATOM 1949 C CA . ILE A 1 254 ? 6.687 3.145 -18.465 1.00 85.75 254 ILE A CA 1
ATOM 1950 C C . ILE A 1 254 ? 7.803 2.203 -18.888 1.00 85.75 254 ILE A C 1
ATOM 1952 O O . ILE A 1 254 ? 7.539 1.181 -19.518 1.00 85.75 254 ILE A O 1
ATOM 1956 N N . ASP A 1 255 ? 9.026 2.526 -18.476 1.00 88.75 255 ASP A N 1
ATOM 1957 C CA . ASP A 1 255 ? 10.187 1.669 -18.717 1.00 88.75 255 ASP A CA 1
ATOM 1958 C C . ASP A 1 255 ? 10.154 0.449 -17.798 1.00 88.75 255 ASP A C 1
ATOM 1960 O O . ASP A 1 255 ? 10.170 -0.691 -18.252 1.00 88.75 255 ASP A O 1
ATOM 1964 N N . GLN A 1 256 ? 10.076 0.693 -16.486 1.00 93.88 256 GLN A N 1
ATOM 1965 C CA . GLN A 1 256 ? 10.135 -0.346 -15.467 1.00 93.88 256 GLN A CA 1
ATOM 1966 C C . GLN A 1 256 ? 9.214 -0.003 -14.291 1.00 93.88 256 GLN A C 1
ATOM 1968 O O . GLN A 1 256 ? 9.300 1.082 -13.712 1.00 93.88 256 GLN A O 1
ATOM 1973 N N . LEU A 1 257 ? 8.348 -0.944 -13.910 1.00 96.00 257 LEU A N 1
ATOM 1974 C CA . LEU A 1 257 ? 7.429 -0.817 -12.778 1.00 96.00 257 LEU A CA 1
ATOM 1975 C C . LEU A 1 257 ? 7.611 -1.984 -11.802 1.00 96.00 257 LEU A C 1
ATOM 1977 O O . LEU A 1 257 ? 7.678 -3.150 -12.192 1.00 96.00 257 LEU A O 1
ATOM 1981 N N . VAL A 1 258 ? 7.674 -1.655 -10.513 1.00 97.12 258 VAL A N 1
ATOM 1982 C CA . VAL A 1 258 ? 7.762 -2.613 -9.406 1.00 97.12 258 VAL A CA 1
ATOM 1983 C C . VAL A 1 258 ? 6.974 -2.095 -8.210 1.00 97.12 258 VAL A C 1
ATOM 1985 O O . VAL A 1 258 ? 6.878 -0.882 -8.014 1.00 97.12 258 VAL A O 1
ATOM 1988 N N . GLY A 1 259 ? 6.471 -3.001 -7.380 1.00 95.00 259 GLY A N 1
ATOM 1989 C CA . GLY A 1 259 ? 5.92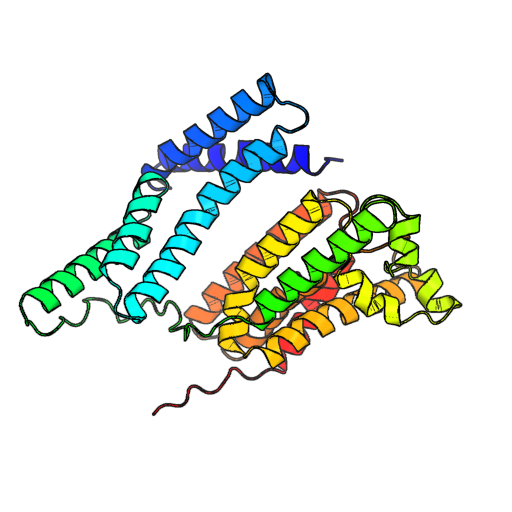3 -2.671 -6.070 1.00 95.00 259 GLY A CA 1
ATOM 1990 C C . GLY A 1 259 ? 4.565 -3.299 -5.796 1.00 95.00 259 GLY A C 1
ATOM 1991 O O . GLY A 1 259 ? 3.719 -3.467 -6.673 1.00 95.00 259 GLY A O 1
ATOM 1992 N N . ALA A 1 260 ? 4.328 -3.561 -4.514 1.00 95.69 260 ALA A N 1
ATOM 1993 C CA . ALA A 1 260 ? 3.063 -4.076 -4.003 1.00 95.69 260 ALA A CA 1
ATOM 1994 C C . ALA A 1 260 ? 1.929 -3.032 -3.969 1.00 95.69 260 ALA A C 1
ATOM 1996 O O . ALA A 1 260 ? 0.787 -3.371 -3.650 1.00 95.69 260 ALA A O 1
ATOM 1997 N N . SER A 1 261 ? 2.216 -1.762 -4.252 1.00 96.12 261 SER A N 1
ATOM 1998 C CA . SER A 1 261 ? 1.333 -0.635 -3.936 1.00 96.12 261 SER A CA 1
ATOM 1999 C C . SER A 1 261 ? 0.036 -0.645 -4.741 1.00 96.12 261 SER A C 1
ATOM 2001 O O . SER A 1 261 ? -1.026 -0.374 -4.182 1.00 96.12 261 SER A O 1
ATOM 2003 N N . ALA A 1 262 ? 0.079 -1.050 -6.014 1.00 96.75 262 ALA A N 1
ATOM 2004 C CA . ALA A 1 262 ? -1.121 -1.229 -6.832 1.00 96.75 262 ALA A CA 1
ATOM 2005 C C . ALA A 1 262 ? -2.039 -2.330 -6.271 1.00 96.75 262 ALA A C 1
ATOM 2007 O O . ALA A 1 262 ? -3.255 -2.154 -6.193 1.00 96.75 262 ALA A O 1
ATOM 2008 N N . ALA A 1 263 ? -1.465 -3.434 -5.781 1.00 97.88 263 ALA A N 1
ATOM 2009 C CA . ALA A 1 263 ? -2.215 -4.501 -5.121 1.00 97.88 263 ALA A CA 1
ATOM 2010 C C . ALA A 1 263 ? -2.803 -4.048 -3.769 1.00 97.88 263 ALA A C 1
ATOM 2012 O O . ALA A 1 263 ? -3.939 -4.392 -3.434 1.00 97.88 263 ALA A O 1
ATOM 2013 N N . VAL A 1 264 ? -2.074 -3.224 -3.004 1.00 97.12 264 VAL A N 1
ATOM 2014 C CA . VAL A 1 264 ? -2.587 -2.599 -1.771 1.00 97.12 264 VAL A CA 1
ATOM 2015 C C . VAL A 1 264 ? -3.730 -1.631 -2.079 1.00 97.12 264 VAL A C 1
ATOM 2017 O O . VAL A 1 264 ? -4.755 -1.663 -1.396 1.00 97.12 264 VAL A O 1
ATOM 2020 N N . MET A 1 265 ? -3.612 -0.816 -3.127 1.00 97.38 265 MET A N 1
ATOM 2021 C CA . MET A 1 265 ? -4.712 0.042 -3.558 1.00 97.38 265 MET A CA 1
ATOM 2022 C C . MET A 1 265 ? -5.908 -0.782 -4.057 1.00 97.38 265 MET A C 1
ATOM 2024 O O . MET A 1 265 ? -7.059 -0.442 -3.789 1.00 97.38 265 MET A O 1
ATOM 2028 N N . GLY A 1 266 ? -5.653 -1.940 -4.660 1.00 97.38 266 GLY A N 1
ATOM 2029 C CA . GLY A 1 266 ? -6.673 -2.935 -4.962 1.00 97.38 266 GLY A CA 1
ATOM 2030 C C . GLY A 1 266 ? -7.401 -3.484 -3.740 1.00 97.38 266 GLY A C 1
ATOM 2031 O O . GLY A 1 266 ? -8.619 -3.625 -3.770 1.00 97.38 266 GLY A O 1
ATOM 2032 N N . ILE A 1 267 ? -6.714 -3.709 -2.615 1.00 96.19 267 ILE A N 1
ATOM 2033 C CA . ILE A 1 267 ? -7.374 -4.044 -1.339 1.00 96.19 267 ILE A CA 1
ATOM 2034 C C . ILE A 1 267 ? -8.308 -2.905 -0.902 1.00 96.19 267 ILE A C 1
ATOM 2036 O O . ILE A 1 267 ? -9.436 -3.166 -0.478 1.00 96.19 267 ILE A O 1
ATOM 2040 N N . VAL A 1 268 ? -7.866 -1.647 -1.006 1.00 95.44 268 VAL A N 1
ATOM 2041 C CA . VAL A 1 268 ? -8.695 -0.472 -0.679 1.00 95.44 268 VAL A CA 1
ATOM 2042 C C . VAL A 1 268 ? -9.928 -0.409 -1.589 1.00 95.44 268 VAL A C 1
ATOM 2044 O O . VAL A 1 268 ? -11.046 -0.221 -1.099 1.00 95.44 268 VAL A O 1
ATOM 2047 N N . GLY A 1 269 ? -9.747 -0.657 -2.888 1.00 96.31 269 GLY A N 1
ATOM 2048 C CA . GLY A 1 269 ? -10.821 -0.755 -3.874 1.00 96.31 269 GLY A CA 1
ATOM 2049 C C . GLY A 1 269 ? -11.799 -1.879 -3.551 1.00 96.31 269 GLY A C 1
ATOM 2050 O O . GLY A 1 269 ? -13.000 -1.639 -3.447 1.00 96.31 269 GLY A O 1
ATOM 2051 N N . ALA A 1 270 ? -11.298 -3.086 -3.290 1.00 95.62 270 ALA A N 1
ATOM 2052 C CA . ALA A 1 270 ? -12.107 -4.249 -2.939 1.00 95.62 270 ALA A CA 1
ATOM 2053 C C . ALA A 1 270 ? -12.922 -4.017 -1.668 1.00 95.62 270 ALA A C 1
ATOM 2055 O O . ALA A 1 270 ? -14.086 -4.420 -1.584 1.00 95.62 270 ALA A O 1
ATOM 2056 N N . TRP A 1 271 ? -12.353 -3.302 -0.696 1.00 92.75 271 TRP A N 1
ATOM 2057 C CA . TRP A 1 271 ? -13.096 -2.893 0.483 1.00 92.75 271 TRP A CA 1
ATOM 2058 C C . TRP A 1 271 ? -14.242 -1.941 0.119 1.00 92.75 271 TRP A C 1
ATOM 2060 O O . TRP A 1 271 ? -15.380 -2.202 0.511 1.00 92.75 271 TRP A O 1
ATOM 2070 N N . ALA A 1 272 ? -13.991 -0.902 -0.682 1.00 94.00 272 ALA A N 1
ATOM 2071 C CA . ALA A 1 272 ? -15.041 0.005 -1.146 1.00 94.00 272 ALA A CA 1
ATOM 2072 C C . ALA A 1 272 ? -16.139 -0.717 -1.948 1.00 94.00 272 ALA A C 1
ATOM 2074 O O . ALA A 1 272 ? -17.323 -0.513 -1.673 1.00 94.00 272 ALA A O 1
ATOM 2075 N N . GLY A 1 273 ? -15.762 -1.602 -2.875 1.00 94.19 273 GLY A N 1
ATOM 2076 C CA . GLY A 1 273 ? -16.694 -2.404 -3.671 1.00 94.19 273 GLY A CA 1
ATOM 2077 C C . GLY A 1 273 ? -17.588 -3.276 -2.789 1.00 94.19 273 GLY A C 1
ATOM 2078 O O . GLY A 1 273 ? -18.813 -3.213 -2.894 1.00 94.19 273 GLY A O 1
ATOM 2079 N N . SER A 1 274 ? -16.998 -3.986 -1.821 1.00 91.31 274 SER A N 1
ATOM 2080 C CA . SER A 1 274 ? -17.747 -4.863 -0.904 1.00 91.31 274 SER A CA 1
ATOM 2081 C C . SER A 1 274 ? -18.770 -4.119 -0.035 1.00 91.31 274 SER A C 1
ATOM 2083 O O . SER A 1 274 ? -19.782 -4.689 0.372 1.00 91.31 274 SER A O 1
ATOM 2085 N N . LEU A 1 275 ? -18.528 -2.833 0.245 1.00 90.75 275 LEU A N 1
ATOM 2086 C CA . LEU A 1 275 ? -19.416 -1.984 1.041 1.00 90.75 275 LEU A CA 1
ATOM 2087 C C . LEU A 1 275 ? -20.494 -1.291 0.203 1.00 90.75 275 LEU A C 1
ATOM 2089 O O . LEU A 1 275 ? -21.461 -0.778 0.772 1.00 90.75 275 LEU A O 1
ATOM 2093 N N . MET A 1 276 ? -20.346 -1.259 -1.124 1.00 90.94 276 MET A N 1
ATOM 2094 C CA . MET A 1 276 ? -21.227 -0.496 -2.006 1.00 90.94 276 MET A CA 1
ATOM 2095 C C . MET A 1 276 ? -22.664 -1.035 -1.996 1.00 90.94 276 MET A C 1
ATOM 2097 O O . MET A 1 276 ? -23.612 -0.249 -2.035 1.00 90.94 276 MET A O 1
ATOM 2101 N N . ARG A 1 277 ? -22.833 -2.358 -1.859 1.00 86.88 277 ARG A N 1
ATOM 2102 C CA . ARG A 1 277 ? -24.147 -3.021 -1.788 1.00 86.88 277 ARG A CA 1
ATOM 2103 C C . ARG A 1 277 ? -24.991 -2.523 -0.611 1.00 86.88 277 ARG A C 1
ATOM 2105 O O . ARG A 1 277 ? -26.172 -2.234 -0.770 1.00 86.88 277 ARG A O 1
ATOM 2112 N N . ASP A 1 278 ? -24.350 -2.326 0.537 1.00 87.75 278 ASP A N 1
ATOM 2113 C CA . ASP A 1 278 ? -24.992 -1.899 1.782 1.00 87.75 278 ASP A CA 1
ATOM 2114 C C . ASP A 1 278 ? -24.605 -0.456 2.153 1.00 87.75 278 ASP A C 1
ATOM 2116 O O . ASP A 1 278 ? -24.508 -0.098 3.331 1.00 87.75 278 ASP A O 1
ATOM 2120 N N . ARG A 1 279 ? -24.354 0.399 1.149 1.00 88.88 279 ARG A N 1
ATOM 2121 C CA . ARG A 1 279 ? -23.883 1.787 1.345 1.00 88.88 279 ARG A CA 1
ATOM 2122 C C . ARG A 1 279 ? -24.853 2.676 2.125 1.00 88.88 279 ARG A C 1
ATOM 2124 O O . ARG A 1 279 ? -24.445 3.697 2.672 1.00 88.88 279 ARG A O 1
ATOM 2131 N N . HIS A 1 280 ? -26.129 2.296 2.167 1.00 89.50 280 HIS A N 1
ATOM 2132 C CA . HIS A 1 280 ? -27.181 3.000 2.897 1.00 89.50 280 HIS A CA 1
ATOM 2133 C C . HIS A 1 280 ? -27.015 2.876 4.421 1.00 89.50 280 HIS A C 1
ATOM 2135 O O . HIS A 1 280 ? -27.482 3.741 5.163 1.00 89.50 280 HIS A O 1
ATOM 2141 N N . LEU A 1 281 ? -26.302 1.851 4.905 1.00 88.69 281 LEU A N 1
ATOM 2142 C CA . LEU A 1 281 ? -26.012 1.702 6.327 1.00 88.69 281 LEU A CA 1
ATOM 2143 C C . LEU A 1 281 ? -25.087 2.842 6.800 1.00 88.69 281 LEU A C 1
ATOM 2145 O O . LEU A 1 281 ? -24.002 3.022 6.234 1.00 88.69 281 LEU A O 1
ATOM 2149 N N . PRO A 1 282 ? -25.430 3.579 7.881 1.00 88.75 282 PRO A N 1
ATOM 2150 C CA . PRO A 1 282 ? -24.640 4.724 8.346 1.00 88.75 282 PRO A CA 1
ATOM 2151 C C . PRO A 1 282 ? -23.169 4.398 8.626 1.00 88.75 282 PRO A C 1
ATOM 2153 O O . PRO A 1 282 ? -22.292 5.240 8.437 1.00 88.75 282 PRO A O 1
ATOM 2156 N N . HIS A 1 283 ? -22.888 3.172 9.074 1.00 86.44 283 HIS A N 1
ATOM 2157 C CA . HIS A 1 283 ? -21.524 2.691 9.273 1.00 86.44 283 HIS A CA 1
ATOM 2158 C C . HIS A 1 283 ? -20.754 2.601 7.948 1.00 86.44 283 HIS A C 1
ATOM 2160 O O . HIS A 1 283 ? -19.688 3.202 7.831 1.00 86.44 283 HIS A O 1
ATOM 2166 N N . ASN A 1 284 ? -21.313 1.927 6.940 1.00 88.25 284 ASN A N 1
ATOM 2167 C CA . ASN A 1 284 ? -20.669 1.732 5.639 1.00 88.25 284 ASN A CA 1
ATOM 2168 C C . ASN A 1 284 ? -20.45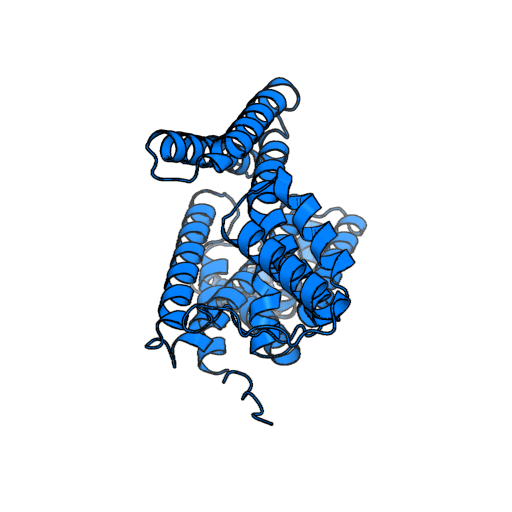7 3.063 4.914 1.00 88.25 284 ASN A C 1
ATOM 2170 O O . ASN A 1 284 ? -19.374 3.303 4.390 1.00 88.25 284 ASN A O 1
ATOM 2174 N N . ARG A 1 285 ? -21.432 3.981 4.982 1.00 88.31 285 ARG A N 1
ATOM 2175 C CA . ARG A 1 285 ? -21.295 5.340 4.436 1.00 88.31 285 ARG A CA 1
ATOM 2176 C C . ARG A 1 285 ? -20.115 6.101 5.050 1.00 88.31 285 ARG A C 1
ATOM 2178 O O . ARG A 1 285 ? -19.378 6.775 4.333 1.00 88.31 285 ARG A O 1
ATOM 2185 N N . ARG A 1 286 ? -19.903 5.987 6.368 1.00 88.50 286 ARG A N 1
ATOM 2186 C CA . ARG A 1 286 ? -18.735 6.591 7.037 1.00 88.50 286 ARG A CA 1
ATOM 2187 C C . ARG A 1 286 ? -17.422 5.953 6.586 1.00 88.50 286 ARG A C 1
ATOM 2189 O O . ARG A 1 286 ? -16.464 6.681 6.354 1.00 88.50 286 ARG A O 1
ATOM 2196 N N . VAL A 1 287 ? -17.379 4.627 6.452 1.00 87.12 287 VAL A N 1
ATOM 2197 C CA . VAL A 1 287 ? -16.175 3.916 5.992 1.00 87.12 287 VAL A CA 1
ATOM 2198 C C . VAL A 1 287 ? -15.839 4.284 4.545 1.00 87.12 287 VAL A C 1
ATOM 2200 O O . VAL A 1 287 ? -14.694 4.621 4.273 1.00 87.12 287 VAL A O 1
ATOM 2203 N N . LEU A 1 288 ? -16.826 4.330 3.646 1.00 91.38 288 LEU A N 1
ATOM 2204 C CA . LEU A 1 288 ? -16.640 4.761 2.255 1.00 91.38 288 LEU A CA 1
ATOM 2205 C C . LEU A 1 288 ? -16.097 6.192 2.157 1.00 91.38 288 LEU A C 1
ATOM 2207 O O . LEU A 1 288 ? -15.184 6.442 1.379 1.00 91.38 288 LEU A O 1
ATOM 2211 N N . ARG A 1 289 ? -16.587 7.121 2.991 1.00 90.81 289 ARG A N 1
ATOM 2212 C CA . ARG A 1 289 ? -16.025 8.480 3.067 1.00 90.81 289 ARG A CA 1
ATOM 2213 C C . ARG A 1 289 ? -14.556 8.470 3.499 1.00 90.81 289 ARG A C 1
ATOM 2215 O O . ARG A 1 289 ? -13.761 9.219 2.949 1.00 90.81 289 ARG A O 1
ATOM 2222 N N . ASN A 1 290 ? -14.189 7.627 4.464 1.00 87.00 290 ASN A N 1
ATOM 2223 C CA . ASN A 1 290 ? -12.794 7.498 4.886 1.00 87.00 290 ASN A CA 1
ATOM 2224 C C . ASN A 1 290 ? -11.923 6.882 3.780 1.00 87.00 290 ASN A C 1
ATOM 2226 O O . ASN A 1 290 ? -10.796 7.324 3.597 1.00 87.00 290 ASN A O 1
ATOM 2230 N N . ILE A 1 291 ? -12.443 5.905 3.028 1.00 91.44 291 ILE A N 1
ATOM 2231 C CA . ILE A 1 291 ? -11.751 5.344 1.860 1.00 91.44 291 ILE A CA 1
ATOM 2232 C C . ILE A 1 291 ? -11.543 6.422 0.793 1.00 91.44 291 ILE A C 1
ATOM 2234 O O . ILE A 1 291 ? -10.436 6.549 0.288 1.00 91.44 291 ILE A O 1
ATOM 2238 N N . LEU A 1 292 ? -12.553 7.247 0.506 1.00 93.44 292 LEU A N 1
ATOM 2239 C CA . LEU A 1 292 ? -12.411 8.362 -0.433 1.00 93.44 292 LEU A CA 1
ATOM 2240 C C . LEU A 1 292 ? -11.298 9.330 -0.006 1.00 93.44 292 LEU A C 1
ATOM 2242 O O . LEU A 1 292 ? -10.508 9.752 -0.842 1.00 93.44 292 LEU A O 1
ATOM 2246 N N . LEU A 1 293 ? -11.198 9.641 1.290 1.00 89.50 293 LEU A N 1
ATOM 2247 C CA . LEU A 1 293 ? -10.097 10.453 1.816 1.00 89.50 293 LEU A CA 1
ATOM 2248 C C . LEU A 1 293 ? -8.736 9.764 1.641 1.00 89.50 293 LEU A C 1
ATOM 2250 O O . LEU A 1 293 ? -7.778 10.427 1.264 1.00 89.50 293 LEU A O 1
ATOM 2254 N N . ILE A 1 294 ? -8.645 8.452 1.882 1.00 89.06 294 ILE A N 1
ATOM 2255 C CA . ILE A 1 294 ? -7.412 7.676 1.661 1.00 89.06 294 ILE A CA 1
ATOM 2256 C C . ILE A 1 294 ? -6.999 7.734 0.187 1.00 89.06 294 ILE A C 1
ATOM 2258 O O . ILE A 1 294 ? -5.840 8.013 -0.099 1.00 89.06 294 ILE A O 1
ATOM 2262 N N . VAL A 1 295 ? -7.941 7.520 -0.735 1.00 93.25 295 VAL A N 1
ATOM 2263 C CA . VAL A 1 295 ? -7.690 7.592 -2.181 1.00 93.25 295 VAL A CA 1
ATOM 2264 C C . VAL A 1 295 ? -7.245 8.997 -2.578 1.00 93.25 295 VAL A C 1
ATOM 2266 O O . VAL A 1 295 ? -6.239 9.129 -3.259 1.00 93.25 295 VAL A O 1
ATOM 2269 N N . ALA A 1 296 ? -7.914 10.048 -2.095 1.00 91.44 296 ALA A N 1
ATOM 2270 C CA . ALA A 1 296 ? -7.532 11.429 -2.390 1.00 91.44 296 ALA A CA 1
ATOM 2271 C C . ALA A 1 296 ? -6.118 11.770 -1.885 1.00 91.44 296 ALA A C 1
ATOM 2273 O O . ALA A 1 296 ? -5.342 12.405 -2.597 1.00 91.44 296 ALA A O 1
ATOM 2274 N N . ILE A 1 297 ? -5.768 11.320 -0.674 1.00 87.44 297 ILE A N 1
ATOM 2275 C CA . ILE A 1 297 ? -4.421 11.492 -0.118 1.00 87.44 297 ILE A CA 1
ATOM 2276 C C . ILE A 1 297 ? -3.394 10.716 -0.950 1.00 87.44 297 ILE A C 1
ATOM 2278 O O . ILE A 1 297 ? -2.336 11.269 -1.243 1.00 87.44 297 ILE A O 1
ATOM 2282 N N . GLN A 1 298 ? -3.697 9.478 -1.361 1.00 90.31 298 GLN A N 1
ATOM 2283 C CA . GLN A 1 298 ? -2.801 8.720 -2.236 1.00 90.31 298 GLN A CA 1
ATOM 2284 C C . GLN A 1 298 ? -2.614 9.430 -3.576 1.00 90.31 298 GLN A C 1
ATOM 2286 O O . GLN A 1 298 ? -1.480 9.613 -3.993 1.00 90.31 298 GLN A O 1
ATOM 2291 N N . SER A 1 299 ? -3.685 9.862 -4.241 1.00 90.75 299 SER A N 1
ATOM 2292 C CA . SER A 1 299 ? -3.576 10.537 -5.538 1.00 90.75 299 SER A CA 1
ATOM 2293 C C . SER A 1 299 ? -2.740 11.810 -5.440 1.00 90.75 299 SER A C 1
ATOM 2295 O O . SER A 1 299 ? -1.913 12.069 -6.308 1.00 90.75 299 SER A O 1
ATOM 2297 N N . LEU A 1 300 ? -2.887 12.577 -4.354 1.00 88.50 300 LEU A N 1
ATOM 2298 C CA . LEU A 1 300 ? -2.020 13.724 -4.098 1.00 88.50 300 LEU A CA 1
ATOM 2299 C C . LEU A 1 300 ? -0.555 13.298 -3.917 1.00 88.50 300 LEU A C 1
ATOM 2301 O O . LEU A 1 300 ? 0.335 13.929 -4.478 1.00 88.50 300 LEU A O 1
ATOM 2305 N N . PHE A 1 301 ? -0.295 12.227 -3.164 1.00 86.62 301 PHE A N 1
ATOM 2306 C CA . PHE A 1 301 ? 1.054 11.683 -3.003 1.00 86.62 301 PHE A CA 1
ATOM 2307 C C . PHE A 1 301 ? 1.656 11.229 -4.341 1.00 86.62 301 PHE A C 1
ATOM 2309 O O . PHE A 1 301 ? 2.814 11.540 -4.613 1.00 86.62 301 PHE A O 1
ATOM 2316 N N . ASP A 1 302 ? 0.876 10.563 -5.191 1.00 89.31 302 ASP A N 1
ATOM 2317 C CA . ASP A 1 302 ? 1.317 10.084 -6.504 1.00 89.31 302 ASP A CA 1
ATOM 2318 C C . ASP A 1 302 ? 1.696 11.246 -7.429 1.00 89.31 302 ASP A C 1
ATOM 2320 O O . ASP A 1 302 ? 2.719 11.192 -8.101 1.00 89.31 302 ASP A O 1
ATOM 2324 N N . ILE A 1 303 ? 0.914 12.331 -7.415 1.00 87.31 303 ILE A N 1
ATOM 2325 C CA . ILE A 1 303 ? 1.196 13.544 -8.199 1.00 87.31 303 ILE A CA 1
ATOM 2326 C C . ILE A 1 303 ? 2.486 14.228 -7.723 1.00 87.31 303 ILE A C 1
ATOM 2328 O O . ILE A 1 303 ? 3.239 14.781 -8.526 1.00 87.31 303 ILE A O 1
ATOM 2332 N N . LEU A 1 304 ? 2.742 14.220 -6.413 1.00 83.62 304 LEU A N 1
ATOM 2333 C CA . LEU A 1 304 ? 3.874 14.929 -5.814 1.00 83.62 304 LEU A CA 1
ATOM 2334 C C . LEU A 1 304 ? 5.180 14.120 -5.813 1.00 83.62 304 LEU A C 1
ATOM 2336 O O . LEU A 1 304 ? 6.245 14.718 -5.636 1.00 83.62 304 LEU A O 1
ATOM 2340 N N . THR A 1 305 ? 5.114 12.799 -6.008 1.00 79.69 305 THR A N 1
ATOM 2341 C CA . THR A 1 305 ? 6.263 11.892 -5.874 1.00 79.69 305 THR A CA 1
ATOM 2342 C C . THR A 1 305 ? 6.728 11.373 -7.236 1.00 79.69 305 THR A C 1
ATOM 2344 O O . THR A 1 305 ? 6.038 10.568 -7.863 1.00 79.69 305 THR A O 1
ATOM 2347 N N . PRO A 1 306 ? 7.933 11.747 -7.696 1.00 78.44 306 PRO A N 1
ATOM 2348 C CA . PRO A 1 306 ? 8.516 11.194 -8.913 1.00 78.44 306 PRO A CA 1
ATOM 2349 C C . PRO A 1 306 ? 8.636 9.679 -8.832 1.00 78.44 306 PRO A C 1
ATOM 2351 O O . PRO A 1 306 ? 8.950 9.134 -7.774 1.00 78.44 306 PRO A O 1
ATOM 2354 N N . ARG A 1 307 ? 8.488 9.011 -9.981 1.00 80.19 307 ARG A N 1
ATOM 2355 C CA . ARG A 1 307 ? 8.621 7.549 -10.115 1.00 80.19 307 ARG A CA 1
ATOM 2356 C C . ARG A 1 307 ? 7.540 6.742 -9.382 1.00 80.19 307 ARG A C 1
ATOM 2358 O O . ARG A 1 307 ? 7.658 5.523 -9.296 1.00 80.19 307 ARG A O 1
ATOM 2365 N N . VAL A 1 308 ? 6.483 7.392 -8.891 1.00 84.31 308 VAL A N 1
ATOM 2366 C CA . VAL A 1 308 ? 5.264 6.728 -8.418 1.00 84.31 308 VAL A CA 1
ATOM 2367 C C . VAL A 1 308 ? 4.214 6.809 -9.520 1.00 84.31 308 VAL A C 1
ATOM 2369 O O . VAL A 1 308 ? 3.895 7.886 -10.015 1.00 84.31 308 VAL A O 1
ATOM 2372 N N . SER A 1 309 ? 3.684 5.659 -9.936 1.00 90.19 309 SER A N 1
ATOM 2373 C CA . SER A 1 309 ? 2.697 5.602 -11.015 1.00 90.19 309 SER A CA 1
ATOM 2374 C C . SER A 1 309 ? 1.278 5.738 -10.465 1.00 90.19 309 SER A C 1
ATOM 2376 O O . SER A 1 309 ? 0.701 4.774 -9.958 1.00 90.19 309 SER A O 1
ATOM 2378 N N . MET A 1 310 ? 0.686 6.927 -10.627 1.00 92.69 310 MET A N 1
ATOM 2379 C CA . MET A 1 310 ? -0.738 7.150 -10.343 1.00 92.69 310 MET A CA 1
ATOM 2380 C C . MET A 1 310 ? -1.624 6.200 -11.161 1.00 92.69 310 MET A C 1
ATOM 2382 O O . MET A 1 310 ? -2.600 5.660 -10.643 1.00 92.69 310 MET A O 1
ATOM 2386 N N . ALA A 1 311 ? -1.264 5.955 -12.426 1.00 93.81 311 ALA A N 1
ATOM 2387 C CA . ALA A 1 311 ? -1.990 5.036 -13.299 1.00 93.81 311 ALA A CA 1
ATOM 2388 C C . ALA A 1 311 ? -1.989 3.603 -12.739 1.00 93.81 311 ALA A C 1
ATOM 2390 O O . ALA A 1 311 ? -3.024 2.937 -12.753 1.00 93.81 311 ALA A O 1
ATOM 2391 N N . ALA A 1 312 ? -0.868 3.141 -12.172 1.00 95.38 312 ALA A N 1
ATOM 2392 C CA . ALA A 1 312 ? -0.791 1.819 -11.550 1.00 95.38 312 ALA A CA 1
ATOM 2393 C C . ALA A 1 312 ? -1.678 1.740 -10.294 1.00 95.38 312 ALA A C 1
ATOM 2395 O O . ALA A 1 312 ? -2.417 0.780 -10.089 1.00 95.38 312 ALA A O 1
ATOM 2396 N N . HIS A 1 313 ? -1.679 2.776 -9.454 1.00 96.81 313 HIS A N 1
ATOM 2397 C CA . HIS A 1 313 ? -2.547 2.782 -8.276 1.00 96.81 313 HIS A CA 1
ATOM 2398 C C . HIS A 1 313 ? -4.032 2.854 -8.634 1.00 96.81 313 HIS A C 1
ATOM 2400 O O . HIS A 1 313 ? -4.834 2.147 -8.022 1.00 96.81 313 HIS A O 1
ATOM 2406 N N . LEU A 1 314 ? -4.408 3.665 -9.627 1.00 96.56 314 LEU A N 1
ATOM 2407 C CA . LEU A 1 314 ? -5.798 3.797 -10.057 1.00 96.56 314 LEU A CA 1
ATOM 2408 C C . LEU A 1 314 ? -6.312 2.514 -10.726 1.00 96.56 314 LEU A C 1
ATOM 2410 O O . LEU A 1 314 ? -7.398 2.056 -10.381 1.00 96.56 314 LEU A O 1
ATOM 2414 N N . SER A 1 315 ? -5.520 1.892 -11.601 1.00 97.06 315 SER A N 1
ATOM 2415 C CA . SER A 1 315 ? -5.852 0.589 -12.207 1.00 97.06 315 SER A CA 1
ATOM 2416 C C . SER A 1 315 ? -6.018 -0.510 -11.152 1.00 97.06 315 SER A C 1
ATOM 2418 O O . SER A 1 315 ? -6.991 -1.270 -11.168 1.00 97.06 315 SER A O 1
ATOM 2420 N N . GLY A 1 316 ? -5.129 -0.538 -10.151 1.00 97.81 316 GLY A N 1
ATOM 2421 C CA . GLY A 1 316 ? -5.259 -1.414 -8.987 1.00 97.81 316 GLY A CA 1
ATOM 2422 C C . GLY A 1 316 ? -6.550 -1.153 -8.207 1.00 97.81 316 GLY A C 1
ATOM 2423 O O . GLY A 1 316 ? -7.297 -2.094 -7.932 1.00 97.81 316 GLY A O 1
ATOM 2424 N N . LEU A 1 317 ? -6.857 0.119 -7.906 1.00 97.88 317 LEU A N 1
ATOM 2425 C CA . LEU A 1 317 ? -8.089 0.538 -7.225 1.00 97.88 317 LEU A CA 1
ATOM 2426 C C . LEU A 1 317 ? -9.338 0.056 -7.968 1.00 97.88 317 LEU A C 1
ATOM 2428 O O . LEU A 1 317 ? -10.240 -0.503 -7.343 1.00 97.88 317 LEU A O 1
ATOM 2432 N N . VAL A 1 318 ? -9.392 0.284 -9.282 1.00 98.00 318 VAL A N 1
ATOM 2433 C CA . VAL A 1 318 ? -10.530 -0.062 -10.143 1.00 98.00 318 VAL A CA 1
ATOM 2434 C C . VAL A 1 318 ? -10.701 -1.575 -10.213 1.00 98.00 318 VAL A C 1
ATOM 2436 O O . VAL A 1 318 ? -11.794 -2.073 -9.936 1.00 98.00 318 VAL A O 1
ATOM 2439 N N . THR A 1 319 ? -9.621 -2.315 -10.482 1.00 98.00 319 THR A N 1
ATOM 2440 C CA . THR A 1 319 ? -9.646 -3.786 -10.510 1.00 98.00 319 THR A CA 1
ATOM 2441 C C . THR A 1 319 ? -10.146 -4.341 -9.178 1.00 98.00 319 THR A C 1
ATOM 2443 O O . THR A 1 319 ? -11.081 -5.144 -9.133 1.00 98.00 319 THR A O 1
ATOM 2446 N N . GLY A 1 320 ? -9.581 -3.854 -8.073 1.00 97.06 320 GLY A N 1
ATOM 2447 C CA . GLY A 1 320 ? -9.995 -4.233 -6.731 1.00 97.06 320 GLY A CA 1
ATOM 2448 C C . GLY A 1 320 ? -11.458 -3.905 -6.456 1.00 97.06 320 GLY A C 1
ATOM 2449 O O . GLY A 1 320 ? -12.186 -4.750 -5.941 1.00 97.06 320 GLY A O 1
ATOM 2450 N N . PHE A 1 321 ? -11.921 -2.711 -6.830 1.00 96.88 321 PHE A N 1
ATOM 2451 C CA . PHE A 1 321 ? -13.311 -2.289 -6.659 1.00 96.88 321 PHE A CA 1
ATOM 2452 C C . PHE A 1 321 ? -14.288 -3.226 -7.366 1.00 96.88 321 PHE A C 1
ATOM 2454 O O . PHE A 1 321 ? -15.250 -3.676 -6.738 1.00 96.88 321 PHE A O 1
ATOM 2461 N N . VAL A 1 322 ? -14.004 -3.589 -8.619 1.00 96.81 322 VAL A N 1
ATOM 2462 C CA . VAL A 1 322 ? -14.808 -4.557 -9.376 1.00 96.81 322 VAL A CA 1
ATOM 2463 C C . VAL A 1 322 ? -14.822 -5.918 -8.677 1.00 96.81 322 VAL A C 1
ATOM 2465 O O . VAL A 1 322 ? -15.899 -6.454 -8.422 1.00 96.81 322 VAL A O 1
ATOM 2468 N N . LEU A 1 323 ? -13.665 -6.446 -8.263 1.00 95.56 323 LEU A N 1
ATOM 2469 C CA . LEU A 1 323 ? -13.597 -7.700 -7.496 1.00 95.56 323 LEU A CA 1
ATOM 2470 C C . LEU A 1 323 ? -14.397 -7.617 -6.185 1.00 95.56 323 LEU A C 1
ATOM 2472 O O . LEU A 1 323 ? -15.094 -8.560 -5.811 1.00 95.56 323 LEU A O 1
ATOM 2476 N N . GLY A 1 324 ? -14.346 -6.473 -5.504 1.00 93.44 324 GLY A N 1
ATOM 2477 C CA . GLY A 1 324 ? -15.096 -6.207 -4.281 1.00 93.44 324 GLY A CA 1
ATOM 2478 C C . GLY A 1 324 ? -16.610 -6.231 -4.475 1.00 93.44 324 GLY A C 1
ATOM 2479 O O . GLY A 1 324 ? -17.313 -6.736 -3.603 1.00 93.44 324 GLY A O 1
ATOM 2480 N N . LEU A 1 325 ? -17.117 -5.735 -5.610 1.00 93.00 325 LEU A N 1
ATOM 2481 C CA . LEU A 1 325 ? -18.543 -5.814 -5.955 1.00 93.00 325 LEU A CA 1
ATOM 2482 C C . LEU A 1 325 ? -19.013 -7.265 -6.134 1.00 93.00 325 LEU A C 1
ATOM 2484 O O . LEU A 1 325 ? -20.156 -7.587 -5.805 1.00 93.00 325 LEU A O 1
ATOM 2488 N N . LEU A 1 326 ? -18.131 -8.138 -6.629 1.00 91.38 326 LEU A N 1
ATOM 2489 C CA . LEU A 1 326 ? -18.422 -9.555 -6.863 1.00 91.38 326 LEU A CA 1
ATOM 2490 C C . LEU A 1 326 ? -18.348 -10.394 -5.577 1.00 91.38 326 LEU A C 1
ATOM 2492 O O . LEU A 1 326 ? -18.977 -11.450 -5.477 1.00 91.38 326 LEU A O 1
ATOM 2496 N N . ILE A 1 327 ? -17.601 -9.941 -4.566 1.00 86.62 327 ILE A N 1
ATOM 2497 C CA . ILE A 1 327 ? -17.408 -10.688 -3.321 1.00 86.62 327 ILE A CA 1
ATOM 2498 C C . ILE A 1 327 ? -18.518 -10.367 -2.321 1.00 86.62 327 ILE A C 1
ATOM 2500 O O . ILE A 1 327 ? -18.557 -9.309 -1.697 1.00 86.62 327 ILE A O 1
ATOM 2504 N N . ALA A 1 328 ? -19.383 -11.350 -2.073 1.00 67.56 328 ALA A N 1
ATOM 2505 C CA . ALA A 1 328 ? -20.297 -11.294 -0.940 1.00 67.56 328 ALA A CA 1
ATOM 2506 C C . ALA A 1 328 ? -19.515 -11.382 0.393 1.00 67.56 328 ALA A C 1
ATOM 2508 O O . ALA A 1 328 ? -18.683 -12.292 0.556 1.00 67.56 328 ALA A O 1
ATOM 2509 N N . PRO A 1 329 ? -19.798 -10.504 1.380 1.00 65.44 329 PRO A N 1
ATOM 2510 C CA . PRO A 1 329 ? -19.246 -10.625 2.725 1.00 65.44 329 PRO A CA 1
ATOM 2511 C C . PRO A 1 329 ? -19.505 -12.023 3.289 1.00 65.44 329 PRO A C 1
ATOM 2513 O O . PRO A 1 329 ? -20.555 -12.621 3.035 1.00 65.44 329 PRO A O 1
ATOM 2516 N N . LYS A 1 330 ? -18.568 -12.565 4.076 1.00 61.06 330 LYS A N 1
ATOM 2517 C CA . LYS A 1 330 ? -18.779 -13.861 4.733 1.00 61.06 330 LYS A CA 1
ATOM 2518 C C . LYS A 1 330 ? -20.056 -13.773 5.581 1.00 61.06 330 LYS A C 1
ATOM 2520 O O . LYS A 1 330 ? -20.103 -12.978 6.523 1.00 61.06 330 LYS A O 1
ATOM 2525 N N . ARG A 1 331 ? -21.091 -14.563 5.242 1.00 55.34 331 ARG A N 1
ATOM 2526 C CA . ARG A 1 331 ? -22.338 -14.635 6.025 1.00 55.34 331 ARG A CA 1
ATOM 2527 C C . ARG A 1 331 ? -21.960 -14.878 7.484 1.00 55.34 331 ARG A C 1
ATOM 2529 O O . ARG A 1 331 ? -21.232 -15.822 7.797 1.00 55.34 331 ARG A O 1
ATOM 2536 N N . ARG A 1 332 ? -22.420 -13.996 8.374 1.00 49.41 332 ARG A N 1
ATOM 2537 C CA . ARG A 1 332 ? -22.302 -14.217 9.814 1.00 49.41 332 ARG A CA 1
ATOM 2538 C C . ARG A 1 332 ? -23.187 -15.418 10.125 1.00 49.41 332 ARG A C 1
ATOM 2540 O O . ARG A 1 332 ? -24.400 -15.298 10.021 1.00 49.41 332 ARG A O 1
ATOM 2547 N N . SER A 1 333 ? -22.586 -16.562 10.448 1.00 36.66 333 SER A N 1
ATOM 2548 C CA . SER A 1 333 ? -23.321 -17.661 11.071 1.00 36.66 333 SER A CA 1
ATOM 2549 C C . SER A 1 333 ? -23.862 -17.123 12.388 1.00 36.66 333 SER A C 1
ATOM 2551 O O . SER A 1 333 ? -23.100 -16.923 13.333 1.00 36.66 333 SER A O 1
ATOM 2553 N N . THR A 1 334 ? -25.144 -16.785 12.411 1.00 31.77 334 THR A N 1
ATOM 2554 C CA . THR A 1 334 ? -25.910 -16.618 13.639 1.00 31.77 334 THR A CA 1
ATOM 2555 C C . THR A 1 334 ? -26.136 -18.024 14.177 1.00 31.77 334 THR A C 1
ATOM 2557 O O . THR A 1 334 ? -27.063 -18.703 13.747 1.00 31.77 334 THR A O 1
ATOM 2560 N N . ALA A 1 335 ? -25.194 -18.485 14.998 1.00 31.23 335 ALA A N 1
ATOM 2561 C CA . ALA A 1 335 ? -25.438 -19.542 15.967 1.00 31.23 335 ALA A CA 1
ATOM 2562 C C . ALA A 1 335 ? -25.701 -18.858 17.310 1.00 31.23 335 ALA A C 1
ATOM 2564 O O . ALA A 1 335 ? -24.987 -17.858 17.584 1.00 31.23 335 ALA A O 1
#

Solvent-accessible surface area (backbone atoms only — not comparable to full-atom values): 17256 Å² total; per-residue (Å²): 135,48,54,73,41,58,48,28,32,49,48,28,49,48,55,31,50,52,48,34,52,32,25,73,71,65,78,36,64,66,72,49,38,61,53,21,50,52,34,45,48,42,36,53,50,25,48,74,78,37,55,94,47,14,10,54,55,18,26,48,54,41,50,47,60,68,44,49,49,56,51,34,51,55,49,21,54,54,34,36,75,71,71,38,47,73,61,16,48,50,43,44,57,68,34,41,81,71,41,76,48,71,67,57,51,55,50,47,52,51,51,53,51,49,53,50,26,58,76,68,73,43,82,73,74,80,67,90,70,78,83,76,74,78,70,71,87,67,64,85,59,84,54,59,41,54,52,50,52,47,51,49,33,52,52,42,44,52,48,31,50,75,60,67,27,42,76,33,68,69,36,38,54,75,66,23,34,30,29,40,64,52,32,73,75,72,62,47,60,68,17,34,58,40,9,36,40,36,39,66,38,68,69,52,41,53,55,38,49,49,48,39,65,65,57,35,51,64,50,26,56,48,55,34,46,69,56,36,46,50,41,29,52,52,4,24,29,43,12,42,49,51,52,34,48,35,36,74,70,68,75,43,93,66,75,74,45,60,32,43,51,22,14,46,32,2,45,55,17,20,50,47,22,47,37,56,86,53,37,86,42,73,67,41,42,52,50,48,52,51,48,51,51,52,52,54,52,48,54,53,50,29,75,54,30,78,97,45,59,51,66,39,33,50,38,0,22,51,43,7,20,54,53,11,61,72,44,74,68,60,77,78,80,84,122

Sequence (335 aa):
MLDLNQIFLLIAAISPAILLFQTWRGAASPHWRTAALFVLLVVGAAWLFARPWAGFISGGAWLLLLFLPATALRKSIEVARRGRFPRARRLLNAVRFLHSGRAVREHAQLIDMIERAQAEGRAIPAAPGARGSSFGRSRTGTTPAVATLIVLNLAMFAAQMAFGGSTNPMTLHRLGALEPATVLVNGEYWRLATAIFLHYGAAHLLVNLFALHFFGPTLESAIGSLRFAVCYLLSGIGSCAEITMMSRLQWLEIDQLVGASAAVMGIVGAWAGSLMRDRHLPHNRRVLRNILLIVAIQSLFDILTPRVSMAAHLSGLVTGFVLGLLIAPKRRSTA

Radius of gyration: 22.05 Å; Cα contacts (8 Å, |Δi|>4): 447; chains: 1; bounding box: 50×47×70 Å